Protein AF-K2A5M1-F1 (afdb_monomer)

Mean predicted aligned error: 12.56 Å

Secondary structure (DSSP, 8-state):
-HHHHHHHHHHHHSPSSHHHHHHHHHHHHHHHHHHHHHHHHHHHHHHHHHHHHHHHHHHHHHHHHHHHHHHHHHHHHHTHHHHHHHHHHHHHHHHHHHHHTTT-S-GGGS-TTTS-HHHHHHHHHHHHHHHHHHHHHHHHHHHHHHHHHHHHHHHHHHHHHHHHHHHHHHHHHHHHHHHHHHHHHHHHHTT-

Structure (mmCIF, N/CA/C/O backbone):
data_AF-K2A5M1-F1
#
_entry.id   AF-K2A5M1-F1
#
loop_
_atom_site.group_PDB
_atom_site.id
_atom_site.type_symbol
_atom_site.label_atom_id
_atom_site.label_alt_id
_atom_site.label_comp_id
_atom_site.label_asym_id
_atom_site.label_entity_id
_atom_site.label_seq_id
_atom_site.pdbx_PDB_ins_code
_atom_site.Cartn_x
_atom_site.Cartn_y
_atom_site.Cartn_z
_atom_site.occupancy
_atom_site.B_iso_or_equiv
_atom_site.auth_seq_id
_atom_site.auth_comp_id
_atom_site.auth_asym_id
_atom_site.auth_atom_id
_atom_site.pdbx_PDB_model_num
ATOM 1 N N . MET A 1 1 ? 25.706 11.047 -56.252 1.00 84.56 1 MET A N 1
ATOM 2 C CA . MET A 1 1 ? 24.359 11.303 -56.813 1.00 84.56 1 MET A CA 1
ATOM 3 C C . MET A 1 1 ? 24.405 12.496 -57.744 1.00 84.56 1 MET A C 1
ATOM 5 O O . MET A 1 1 ? 24.099 12.298 -58.905 1.00 84.56 1 MET A O 1
ATOM 9 N N . SER A 1 2 ? 24.920 13.644 -57.295 1.00 85.44 2 SER A N 1
ATOM 10 C CA . SER A 1 2 ? 25.181 14.828 -58.133 1.00 85.44 2 SER A CA 1
ATOM 11 C C . SER A 1 2 ? 25.897 14.533 -59.460 1.00 85.44 2 SER A C 1
ATOM 13 O O . SER A 1 2 ? 25.460 14.998 -60.502 1.00 85.44 2 SER A O 1
ATOM 15 N N . GLU A 1 3 ? 26.956 13.720 -59.444 1.00 87.31 3 GLU A N 1
ATOM 16 C CA . GLU A 1 3 ? 27.705 13.353 -60.661 1.00 87.31 3 GLU A CA 1
ATOM 17 C C . GLU A 1 3 ? 26.859 12.527 -61.646 1.00 87.31 3 GLU A C 1
ATOM 19 O O . GLU A 1 3 ? 26.816 12.815 -62.837 1.00 87.31 3 GLU A O 1
ATOM 24 N N . LEU A 1 4 ? 26.107 11.539 -61.145 1.00 91.62 4 LEU A N 1
ATOM 25 C CA . LEU A 1 4 ? 25.214 10.728 -61.981 1.00 91.62 4 LEU A CA 1
ATOM 26 C C . LEU A 1 4 ? 24.041 11.556 -62.532 1.00 91.62 4 LEU A C 1
ATOM 28 O O . LEU A 1 4 ? 23.552 11.280 -63.623 1.00 91.62 4 LEU A O 1
ATOM 32 N N . GLU A 1 5 ? 23.577 12.555 -61.778 1.00 91.69 5 GLU A N 1
ATOM 33 C CA . GLU A 1 5 ? 22.526 13.492 -62.195 1.00 91.69 5 GLU A CA 1
ATOM 34 C C . GLU A 1 5 ? 23.005 14.438 -63.302 1.00 91.69 5 GLU A C 1
ATOM 36 O O . GLU A 1 5 ? 22.257 14.704 -64.241 1.00 91.69 5 GLU A O 1
ATOM 41 N N . GLN A 1 6 ? 24.254 14.905 -63.242 1.00 93.44 6 GLN A N 1
ATOM 42 C CA . GLN A 1 6 ? 24.863 15.688 -64.320 1.00 93.44 6 GLN A CA 1
ATOM 43 C C . GLN A 1 6 ? 24.962 14.863 -65.610 1.00 93.44 6 GLN A C 1
ATOM 45 O O . GLN A 1 6 ? 24.449 15.292 -66.642 1.00 93.44 6 GLN A O 1
ATOM 50 N N . GLU A 1 7 ? 25.498 13.640 -65.532 1.00 92.38 7 GLU A N 1
ATOM 51 C CA . GLU A 1 7 ? 25.565 12.729 -66.685 1.00 92.38 7 GLU A CA 1
ATOM 52 C C . GLU A 1 7 ? 24.174 12.390 -67.249 1.00 92.38 7 GLU A C 1
ATOM 54 O O . GLU A 1 7 ? 23.996 12.241 -68.459 1.00 92.38 7 GLU A O 1
ATOM 59 N N . TYR A 1 8 ? 23.166 12.272 -66.380 1.00 94.94 8 TYR A N 1
ATOM 60 C CA . TYR A 1 8 ? 21.783 12.051 -66.797 1.00 94.94 8 TYR A CA 1
ATOM 61 C C . TYR A 1 8 ? 21.260 13.222 -67.630 1.00 94.94 8 TYR A C 1
ATOM 63 O O . TYR A 1 8 ? 20.731 13.005 -68.722 1.00 94.94 8 TYR A O 1
ATOM 71 N N . ASN A 1 9 ? 21.440 14.450 -67.141 1.00 94.81 9 ASN A N 1
ATOM 72 C CA . ASN A 1 9 ? 20.985 15.655 -67.832 1.00 94.81 9 ASN A CA 1
ATOM 73 C C . ASN A 1 9 ? 21.647 15.805 -69.209 1.00 94.81 9 ASN A C 1
ATOM 75 O O . ASN A 1 9 ? 20.982 16.199 -70.164 1.00 94.81 9 ASN A O 1
ATOM 79 N N . GLU A 1 10 ? 22.925 15.439 -69.331 1.00 93.06 10 GLU A N 1
ATOM 80 C CA . GLU A 1 10 ? 23.640 15.436 -70.610 1.00 93.06 10 GLU A CA 1
ATOM 81 C C . GLU A 1 10 ? 23.082 14.390 -71.584 1.00 93.06 10 GLU A C 1
ATOM 83 O O . GLU A 1 10 ? 22.819 14.701 -72.745 1.00 93.06 10 GLU A O 1
ATOM 88 N N . ILE A 1 11 ? 22.860 13.154 -71.123 1.00 92.62 11 ILE A N 1
ATOM 89 C CA . ILE A 1 11 ? 22.416 12.046 -71.982 1.00 92.62 11 ILE A CA 1
ATOM 90 C C . ILE A 1 11 ? 20.981 12.241 -72.487 1.00 92.62 11 ILE A C 1
ATOM 92 O O . ILE A 1 11 ? 20.681 11.855 -73.615 1.00 92.62 11 ILE A O 1
ATOM 96 N N . VAL A 1 12 ? 20.096 12.848 -71.692 1.00 93.44 12 VAL A N 1
ATOM 97 C CA . VAL A 1 12 ? 18.675 13.030 -72.049 1.00 93.44 12 VAL A CA 1
ATOM 98 C C . VAL A 1 12 ? 18.468 14.008 -73.212 1.00 93.44 12 VAL A C 1
ATOM 100 O O . VAL A 1 12 ? 17.475 13.896 -73.928 1.00 93.44 12 VAL A O 1
ATOM 103 N N . ILE A 1 13 ? 19.396 14.944 -73.428 1.00 94.12 13 ILE A N 1
ATOM 104 C CA . ILE A 1 13 ? 19.306 15.954 -74.499 1.00 94.12 13 ILE A CA 1
ATOM 105 C C . ILE A 1 13 ? 19.857 15.411 -75.835 1.00 94.12 13 ILE A C 1
ATOM 107 O O . ILE A 1 13 ? 19.602 15.981 -76.897 1.00 94.12 13 ILE A O 1
ATOM 111 N N . LEU A 1 14 ? 20.598 14.296 -75.815 1.00 91.75 14 LEU A N 1
ATOM 112 C CA . LEU A 1 14 ? 21.188 13.707 -77.019 1.00 91.75 14 LEU A CA 1
ATOM 113 C C . LEU A 1 14 ? 20.123 13.094 -77.948 1.00 91.75 14 LEU A C 1
ATOM 115 O O . LEU A 1 14 ? 19.141 12.513 -77.479 1.00 91.75 14 LEU A O 1
ATOM 119 N N . PRO A 1 15 ? 20.327 13.145 -79.279 1.00 91.31 15 PRO A N 1
ATOM 120 C CA . PRO A 1 15 ? 19.444 12.475 -80.223 1.00 91.31 15 PRO A CA 1
ATOM 121 C C . PRO A 1 15 ? 19.475 10.955 -80.020 1.00 91.31 15 PRO A C 1
ATOM 123 O O . PRO A 1 15 ? 20.497 10.361 -79.654 1.00 91.31 15 PRO A O 1
ATOM 126 N N . MET A 1 16 ? 18.338 10.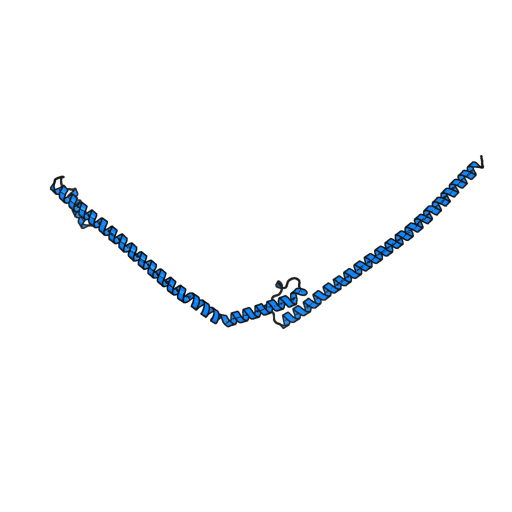315 -80.286 1.00 90.19 16 MET A N 1
ATOM 127 C CA . MET A 1 16 ? 18.195 8.869 -80.143 1.00 90.19 16 MET A CA 1
ATOM 128 C C . MET A 1 16 ? 19.063 8.141 -81.174 1.00 90.19 16 MET A C 1
ATOM 130 O O . MET A 1 16 ? 18.879 8.288 -82.380 1.00 90.19 16 MET A O 1
ATOM 134 N N . GLY A 1 17 ? 20.002 7.337 -80.678 1.00 91.88 17 GLY A N 1
ATOM 135 C CA . GLY A 1 17 ? 20.928 6.541 -81.479 1.00 91.88 17 GLY A CA 1
ATOM 136 C C . GLY A 1 17 ? 21.526 5.388 -80.671 1.00 91.88 17 GLY A C 1
ATOM 137 O O . GLY A 1 17 ? 21.280 5.262 -79.466 1.00 91.88 17 GLY A O 1
ATOM 138 N N . ASP A 1 18 ? 22.320 4.541 -81.327 1.00 89.25 18 ASP A N 1
ATOM 139 C CA . ASP A 1 18 ? 22.928 3.358 -80.698 1.00 89.25 18 ASP A CA 1
ATOM 140 C C . ASP A 1 18 ? 23.900 3.744 -79.564 1.00 89.25 18 ASP A C 1
ATOM 142 O O . ASP A 1 18 ? 23.877 3.163 -78.478 1.00 89.25 18 ASP A O 1
ATOM 146 N N . GLU A 1 19 ? 24.697 4.800 -79.755 1.00 89.06 19 GLU A N 1
ATOM 147 C CA . GLU A 1 19 ? 25.624 5.292 -78.725 1.00 89.06 19 GLU A CA 1
ATOM 148 C C . GLU A 1 19 ? 24.908 5.895 -77.510 1.00 89.06 19 GLU A C 1
ATOM 150 O O . GLU A 1 19 ? 25.253 5.575 -76.370 1.00 89.06 19 GLU A O 1
ATOM 155 N N . THR A 1 20 ? 23.881 6.721 -77.734 1.00 89.75 20 THR A N 1
ATOM 156 C CA . THR A 1 20 ? 23.035 7.283 -76.668 1.00 89.75 20 THR A CA 1
ATOM 157 C C . THR A 1 20 ? 22.370 6.164 -75.863 1.00 89.75 20 THR A C 1
ATOM 159 O O . THR A 1 20 ? 22.363 6.200 -74.633 1.00 89.75 20 THR A O 1
ATOM 162 N N . SER A 1 21 ? 21.896 5.113 -76.541 1.00 91.62 21 SER A N 1
ATOM 163 C CA . SER A 1 21 ? 21.268 3.945 -75.908 1.00 91.62 21 SER A CA 1
ATOM 164 C C . SER A 1 21 ? 22.236 3.171 -75.004 1.00 91.62 21 SER A C 1
ATOM 166 O O . SER A 1 21 ? 21.870 2.779 -73.891 1.00 91.62 21 SER A O 1
ATOM 168 N N . LYS A 1 22 ? 23.491 2.984 -75.438 1.00 94.38 22 LYS A N 1
ATOM 169 C CA . LYS A 1 22 ? 24.538 2.342 -74.624 1.00 94.38 22 LYS A CA 1
ATOM 170 C C . LYS A 1 22 ? 24.890 3.188 -73.398 1.00 94.38 22 LYS A C 1
ATOM 172 O O . LYS A 1 22 ? 24.858 2.672 -72.281 1.00 94.38 22 LYS A O 1
ATOM 177 N N . LYS A 1 23 ? 25.118 4.495 -73.583 1.00 92.75 23 LYS A N 1
ATOM 178 C CA . LYS A 1 23 ? 25.405 5.439 -72.485 1.00 92.75 23 LYS A CA 1
ATOM 179 C C . LYS A 1 23 ? 24.275 5.473 -71.451 1.00 92.75 23 LYS A C 1
ATOM 181 O O . LYS A 1 23 ? 24.535 5.393 -70.250 1.00 92.75 23 LYS A O 1
ATOM 186 N N . ALA A 1 24 ? 23.021 5.500 -71.904 1.00 93.56 24 ALA A N 1
ATOM 187 C CA . ALA A 1 24 ? 21.848 5.463 -71.033 1.00 93.56 24 ALA A CA 1
ATOM 188 C C . ALA A 1 24 ? 21.757 4.156 -70.226 1.00 93.56 24 ALA A C 1
ATOM 190 O O . ALA A 1 24 ? 21.477 4.185 -69.024 1.00 93.56 24 ALA A O 1
ATOM 191 N N . ARG A 1 25 ? 22.031 2.999 -70.848 1.00 95.56 25 ARG A N 1
ATOM 192 C CA . ARG A 1 25 ? 22.044 1.701 -70.151 1.00 95.56 25 ARG A CA 1
ATOM 193 C C . ARG A 1 25 ? 23.105 1.654 -69.052 1.00 95.56 25 ARG A C 1
ATOM 195 O O . ARG A 1 25 ? 22.799 1.194 -67.946 1.00 95.56 25 ARG A O 1
ATOM 202 N N . ASP A 1 26 ? 24.314 2.116 -69.346 1.00 95.50 26 ASP A N 1
ATOM 203 C CA . ASP A 1 26 ? 25.433 2.101 -68.401 1.00 95.50 26 ASP A CA 1
ATOM 204 C C . ASP A 1 26 ? 25.192 3.054 -67.234 1.00 95.50 26 ASP A C 1
ATOM 206 O O . ASP A 1 26 ? 25.395 2.688 -66.072 1.00 95.50 26 ASP A O 1
ATOM 210 N N . LEU A 1 27 ? 24.686 4.258 -67.514 1.00 95.56 27 LEU A N 1
ATOM 211 C CA . LEU A 1 27 ? 24.294 5.196 -66.470 1.00 95.56 27 LEU A CA 1
ATOM 212 C C . LEU A 1 27 ? 23.163 4.625 -65.596 1.00 95.56 27 LEU A C 1
ATOM 214 O O . LEU A 1 27 ? 23.264 4.646 -64.368 1.00 95.56 27 LEU A O 1
ATOM 218 N N . ARG A 1 28 ? 22.131 4.010 -66.193 1.00 96.44 28 ARG A N 1
ATOM 219 C CA . ARG A 1 28 ? 21.048 3.341 -65.448 1.00 96.44 28 ARG A CA 1
ATOM 220 C C . ARG A 1 28 ? 21.585 2.251 -64.518 1.00 96.44 28 ARG A C 1
ATOM 222 O O . ARG A 1 28 ? 21.151 2.154 -63.373 1.00 96.44 28 ARG A O 1
ATOM 229 N N . LEU A 1 29 ? 22.517 1.417 -64.985 1.00 96.81 29 LEU A N 1
ATOM 230 C CA . LEU A 1 29 ? 23.133 0.375 -64.154 1.00 96.81 29 LEU A CA 1
ATOM 231 C C . LEU A 1 29 ? 23.912 0.967 -62.973 1.00 96.81 29 LEU A C 1
ATOM 233 O O . LEU A 1 29 ? 23.825 0.432 -61.866 1.00 96.81 29 LEU A O 1
ATOM 237 N N . ARG A 1 30 ? 24.613 2.088 -63.179 1.00 95.94 30 ARG A N 1
ATOM 238 C CA . ARG A 1 30 ? 25.295 2.820 -62.102 1.00 95.94 30 ARG A CA 1
ATOM 239 C C . ARG A 1 30 ? 24.303 3.360 -61.069 1.00 95.94 30 ARG A C 1
ATOM 241 O O . ARG A 1 30 ? 24.486 3.094 -59.884 1.00 95.94 30 ARG A O 1
ATOM 248 N N . PHE A 1 31 ? 23.201 3.981 -61.498 1.00 95.25 31 PHE A N 1
ATOM 249 C CA . PHE A 1 31 ? 22.116 4.390 -60.592 1.00 95.25 31 PHE A CA 1
ATOM 250 C C . PHE A 1 31 ? 21.531 3.217 -59.799 1.00 95.25 31 PHE A C 1
ATOM 252 O O . PHE A 1 31 ? 21.321 3.329 -58.590 1.00 95.25 31 PHE A O 1
ATOM 259 N N . VAL A 1 32 ? 21.290 2.075 -60.456 1.00 96.31 32 VAL A N 1
ATOM 260 C CA . VAL A 1 32 ? 20.801 0.863 -59.781 1.00 96.31 32 VAL A CA 1
ATOM 261 C C . VAL A 1 32 ? 21.787 0.418 -58.705 1.00 96.31 32 VAL A C 1
ATOM 263 O O . VAL A 1 32 ? 21.360 0.206 -57.574 1.00 96.31 32 VAL A O 1
ATOM 266 N N . LYS A 1 33 ? 23.085 0.341 -59.025 1.00 96.25 33 LYS A N 1
ATOM 267 C CA . LYS A 1 33 ? 24.132 -0.074 -58.084 1.00 96.25 33 LYS A CA 1
ATOM 268 C C . LYS A 1 33 ? 24.223 0.858 -56.877 1.00 96.25 33 LYS A C 1
ATOM 270 O O . LYS A 1 33 ? 24.302 0.377 -55.750 1.00 96.25 33 LYS A O 1
ATOM 275 N N . THR A 1 34 ? 24.184 2.173 -57.094 1.00 95.12 34 THR A N 1
ATOM 276 C CA . THR A 1 34 ? 24.187 3.150 -55.998 1.00 95.12 34 THR A CA 1
ATOM 277 C C . THR A 1 34 ? 22.958 2.972 -55.111 1.00 95.12 34 THR A C 1
ATOM 279 O O . THR A 1 34 ? 23.103 2.847 -53.899 1.00 95.12 34 THR A O 1
ATOM 282 N N . ARG A 1 35 ? 21.758 2.866 -55.698 1.00 94.94 35 ARG A N 1
ATOM 283 C CA . ARG A 1 35 ? 20.510 2.681 -54.943 1.00 94.94 35 ARG A CA 1
ATOM 284 C C . ARG A 1 35 ? 20.518 1.401 -54.104 1.00 94.94 35 ARG A C 1
ATOM 286 O O . ARG A 1 35 ? 20.143 1.451 -52.936 1.00 94.94 35 ARG A O 1
ATOM 293 N N . THR A 1 36 ? 20.926 0.266 -54.673 1.00 96.19 36 THR A N 1
ATOM 294 C CA . THR A 1 36 ? 20.959 -1.011 -53.940 1.00 96.19 36 THR A CA 1
ATOM 295 C C . THR A 1 36 ? 22.028 -1.008 -52.851 1.00 96.19 36 THR A C 1
ATOM 297 O O . THR A 1 36 ? 21.748 -1.438 -51.738 1.00 96.19 36 THR A O 1
ATOM 300 N N . ALA A 1 37 ? 23.212 -0.442 -53.115 1.00 95.50 37 ALA A N 1
ATOM 301 C CA . ALA A 1 37 ? 24.266 -0.316 -52.108 1.00 95.50 37 ALA A CA 1
ATOM 302 C C . ALA A 1 37 ? 23.843 0.583 -50.932 1.00 95.50 37 ALA A C 1
ATOM 304 O O . ALA A 1 37 ? 24.094 0.251 -49.774 1.00 95.50 37 ALA A O 1
ATOM 305 N N . THR A 1 38 ? 23.157 1.700 -51.201 1.00 95.44 38 THR A N 1
ATOM 306 C CA . THR A 1 38 ? 22.596 2.550 -50.140 1.00 95.44 38 THR A CA 1
ATOM 307 C C . THR A 1 38 ? 21.568 1.794 -49.298 1.00 95.44 38 THR A C 1
ATOM 309 O O . THR A 1 38 ? 21.565 1.938 -48.075 1.00 95.44 38 THR A O 1
ATOM 312 N N . ASP A 1 39 ? 20.722 0.965 -49.916 1.00 95.81 39 ASP A N 1
ATOM 313 C CA . ASP A 1 39 ? 19.745 0.164 -49.177 1.00 95.81 39 ASP A CA 1
ATOM 314 C C . ASP A 1 39 ? 20.409 -0.896 -48.283 1.00 95.81 39 ASP A C 1
ATOM 316 O O . ASP A 1 39 ? 20.045 -1.037 -47.114 1.00 95.81 39 ASP A O 1
ATOM 320 N N . GLU A 1 40 ? 21.454 -1.566 -48.773 1.00 96.94 40 GLU A N 1
ATOM 321 C CA . GLU A 1 40 ? 22.252 -2.498 -47.969 1.00 96.94 40 GLU A CA 1
ATOM 322 C C . GLU A 1 40 ? 22.894 -1.815 -46.753 1.00 96.94 40 GLU A C 1
ATOM 324 O O . GLU A 1 40 ? 22.841 -2.346 -45.639 1.00 96.94 40 GLU A O 1
ATOM 329 N N . ILE A 1 41 ? 23.475 -0.623 -46.943 1.00 96.75 41 ILE A N 1
ATOM 330 C CA . ILE A 1 41 ? 24.050 0.174 -45.850 1.00 96.75 41 ILE A CA 1
ATOM 331 C C . ILE A 1 41 ? 22.962 0.544 -44.842 1.00 96.75 41 ILE A C 1
ATOM 333 O O . ILE A 1 41 ? 23.163 0.375 -43.640 1.00 96.75 41 ILE A O 1
ATOM 337 N N . ARG A 1 42 ? 21.792 0.997 -45.310 1.00 97.06 42 ARG A N 1
ATOM 338 C CA . ARG A 1 42 ? 20.652 1.357 -44.455 1.00 97.06 42 ARG A CA 1
ATOM 339 C C . ARG A 1 42 ? 20.225 0.188 -43.570 1.00 97.06 42 ARG A C 1
ATOM 341 O O . ARG A 1 42 ? 20.020 0.382 -42.373 1.00 97.06 42 ARG A O 1
ATOM 348 N N . VAL A 1 43 ? 20.089 -1.011 -44.137 1.00 97.12 43 VAL A N 1
ATOM 349 C CA . VAL A 1 43 ? 19.696 -2.216 -43.389 1.00 97.12 43 VAL A CA 1
ATOM 350 C C . VAL A 1 43 ? 20.751 -2.572 -42.340 1.00 97.12 43 VAL A C 1
ATOM 352 O O . VAL A 1 43 ? 20.406 -2.759 -41.172 1.00 97.12 43 VAL A O 1
ATOM 355 N N . LYS A 1 44 ? 22.035 -2.595 -42.719 1.00 97.44 44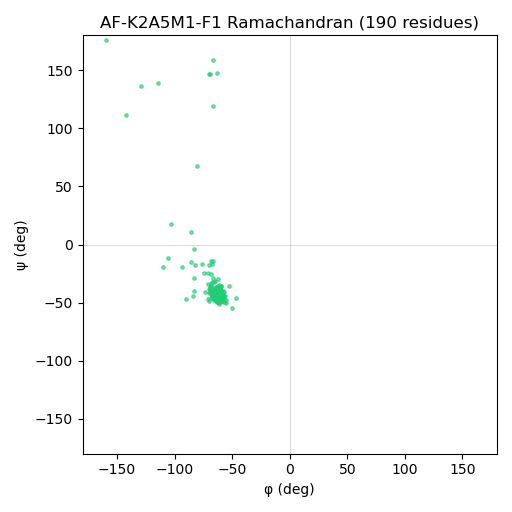 LYS A N 1
ATOM 356 C CA . LYS A 1 44 ? 23.142 -2.911 -41.800 1.00 97.44 44 LYS A CA 1
ATOM 357 C C . LYS A 1 44 ? 23.265 -1.890 -40.670 1.00 97.44 44 LYS A C 1
ATOM 359 O O . LYS A 1 44 ? 23.364 -2.278 -39.509 1.00 97.44 44 LYS A O 1
ATOM 364 N N . ALA A 1 45 ? 23.200 -0.598 -40.987 1.00 96.94 45 ALA A N 1
ATOM 365 C CA . ALA A 1 45 ? 23.277 0.472 -39.997 1.00 96.94 45 ALA A CA 1
ATOM 366 C C . ALA A 1 45 ? 22.107 0.401 -39.007 1.00 96.94 45 ALA A C 1
ATOM 368 O O . ALA A 1 45 ? 22.322 0.448 -37.798 1.00 96.94 45 ALA A O 1
ATOM 369 N N . LYS A 1 46 ? 20.871 0.205 -39.492 1.00 97.62 46 LYS A N 1
ATOM 370 C CA . LYS A 1 46 ? 19.702 0.029 -38.614 1.00 97.62 46 LYS A CA 1
ATOM 371 C C . LYS A 1 46 ? 19.855 -1.172 -37.684 1.00 97.62 46 LYS A C 1
ATOM 373 O O . LYS A 1 46 ? 19.558 -1.050 -36.499 1.00 97.62 46 LYS A O 1
ATOM 378 N N . ALA A 1 47 ? 20.328 -2.306 -38.200 1.00 97.81 47 ALA A N 1
ATOM 379 C CA . ALA A 1 47 ? 20.570 -3.493 -37.386 1.00 97.81 47 ALA A CA 1
ATOM 380 C C . ALA A 1 47 ? 21.633 -3.238 -36.305 1.00 97.81 47 ALA A C 1
ATOM 382 O O . ALA A 1 47 ? 21.432 -3.613 -35.151 1.00 97.81 47 ALA A O 1
ATOM 383 N N . TYR A 1 48 ? 22.719 -2.544 -36.656 1.00 97.44 48 TYR A N 1
ATOM 384 C CA . TYR A 1 48 ? 23.776 -2.168 -35.718 1.00 97.44 48 TYR A CA 1
ATOM 385 C C . TYR A 1 48 ? 23.258 -1.267 -34.588 1.00 97.44 48 TYR A C 1
ATOM 387 O O . TYR A 1 48 ? 23.443 -1.589 -33.416 1.00 97.44 48 TYR A O 1
ATOM 395 N N . TYR A 1 49 ? 22.550 -0.180 -34.912 1.00 97.50 49 TYR A N 1
ATOM 396 C CA . TYR A 1 49 ? 22.005 0.723 -33.891 1.00 97.50 49 TYR A CA 1
ATOM 397 C C . TYR A 1 49 ? 20.940 0.053 -33.019 1.00 97.50 49 TYR A C 1
ATOM 399 O O . TYR A 1 49 ? 20.907 0.288 -31.813 1.00 97.50 49 TYR A O 1
ATOM 407 N N . LEU A 1 50 ? 20.108 -0.824 -33.593 1.00 97.69 50 LEU A N 1
ATOM 408 C CA . LEU A 1 50 ? 19.144 -1.610 -32.821 1.00 97.69 50 LEU A CA 1
ATOM 409 C C . LEU A 1 50 ? 19.846 -2.546 -31.827 1.00 97.69 50 LEU A C 1
ATOM 411 O O . LEU A 1 50 ? 19.421 -2.649 -30.677 1.00 97.69 50 LEU A O 1
ATOM 415 N N . ALA A 1 51 ? 20.917 -3.220 -32.250 1.00 97.81 51 ALA A N 1
ATOM 416 C CA . ALA A 1 51 ? 21.716 -4.065 -31.367 1.00 97.81 51 ALA A CA 1
ATOM 417 C C . ALA A 1 51 ? 22.401 -3.242 -30.263 1.00 97.81 51 ALA A C 1
ATOM 419 O O . ALA A 1 51 ? 22.387 -3.653 -29.105 1.00 97.81 51 ALA A O 1
ATOM 420 N N . GLY A 1 52 ? 22.924 -2.059 -30.602 1.00 98.00 52 GLY A N 1
ATOM 421 C CA . GLY A 1 52 ? 23.498 -1.120 -29.638 1.00 98.00 52 GLY A CA 1
ATOM 422 C C . GLY A 1 52 ? 22.487 -0.663 -28.583 1.00 98.00 52 GLY A C 1
ATOM 423 O O . GLY A 1 52 ? 22.787 -0.717 -27.394 1.00 98.00 52 GLY A O 1
ATOM 424 N N . GLY A 1 53 ? 21.268 -0.299 -28.995 1.00 98.06 53 GLY A N 1
ATOM 425 C CA . GLY A 1 53 ? 20.189 0.055 -28.065 1.00 98.06 53 GLY A CA 1
ATOM 426 C C . GLY A 1 53 ? 19.849 -1.094 -27.113 1.00 98.06 53 GLY A C 1
ATOM 427 O O . GLY A 1 53 ? 19.879 -0.925 -25.898 1.00 98.06 53 GLY A O 1
ATOM 428 N N . ARG A 1 54 ? 19.658 -2.303 -27.657 1.00 97.81 54 ARG A N 1
ATOM 429 C CA . ARG A 1 54 ? 19.394 -3.510 -26.852 1.00 97.81 54 ARG A CA 1
ATOM 430 C C . ARG A 1 54 ? 20.515 -3.827 -25.862 1.00 97.81 54 ARG A C 1
ATOM 432 O O . ARG A 1 54 ? 20.233 -4.305 -24.768 1.00 97.81 54 ARG A O 1
ATOM 439 N N . PHE A 1 55 ? 21.770 -3.583 -26.234 1.00 97.81 55 PHE A N 1
ATOM 440 C CA . PHE A 1 55 ? 22.911 -3.774 -25.341 1.00 97.81 55 PHE A CA 1
ATOM 441 C C . PHE A 1 55 ? 22.868 -2.808 -24.151 1.00 97.81 55 PHE A C 1
ATOM 443 O O . PHE A 1 55 ? 23.037 -3.242 -23.012 1.00 97.81 55 PHE A O 1
ATOM 450 N N . VAL A 1 56 ? 22.600 -1.522 -24.398 1.00 97.56 56 VAL A N 1
ATOM 451 C CA . VAL A 1 56 ? 22.480 -0.511 -23.336 1.00 97.56 56 VAL A CA 1
ATOM 452 C C . VAL A 1 56 ? 21.330 -0.851 -22.387 1.00 97.56 56 VAL A C 1
ATOM 454 O O . VAL A 1 56 ? 21.513 -0.816 -21.170 1.00 97.56 56 VAL A O 1
ATOM 457 N N . ASP A 1 57 ? 20.181 -1.259 -22.927 1.00 98.00 57 ASP A N 1
ATOM 458 C CA . ASP A 1 57 ? 19.030 -1.678 -22.122 1.00 98.00 57 ASP A CA 1
ATOM 459 C C . ASP A 1 57 ? 19.361 -2.903 -21.259 1.00 98.00 57 ASP A C 1
ATOM 461 O O . ASP A 1 57 ? 19.081 -2.925 -20.058 1.00 98.00 57 ASP A O 1
ATOM 465 N N . ALA A 1 58 ? 20.001 -3.919 -21.848 1.00 97.75 58 ALA A N 1
ATOM 466 C CA . ALA A 1 58 ? 20.419 -5.119 -21.130 1.00 97.75 58 ALA A CA 1
ATOM 467 C C . ALA A 1 58 ? 21.411 -4.791 -20.005 1.00 97.75 58 ALA A C 1
ATOM 469 O O . ALA A 1 58 ? 21.270 -5.300 -18.893 1.00 97.75 58 ALA A O 1
ATOM 470 N N . TRP A 1 59 ? 22.374 -3.905 -20.268 1.00 96.62 59 TRP A N 1
ATOM 471 C CA . TRP A 1 59 ? 23.327 -3.439 -19.266 1.00 96.62 59 TRP A CA 1
ATOM 472 C C . TRP A 1 59 ? 22.629 -2.724 -18.103 1.00 96.62 59 TRP A C 1
ATOM 474 O O . TRP A 1 59 ? 22.875 -3.044 -16.939 1.00 96.62 59 TRP A O 1
ATOM 484 N N . GLY A 1 60 ? 21.716 -1.796 -18.404 1.00 97.25 60 GLY A N 1
ATOM 485 C CA . GLY A 1 60 ? 20.940 -1.086 -17.388 1.00 97.25 60 GLY A CA 1
ATOM 486 C C . GLY A 1 60 ? 20.093 -2.031 -16.535 1.00 97.25 60 GLY A C 1
ATOM 487 O O . GLY A 1 60 ? 20.067 -1.911 -15.310 1.00 97.25 60 GLY A O 1
ATOM 488 N N . ASN A 1 61 ? 19.448 -3.017 -17.161 1.00 97.31 61 ASN A N 1
ATOM 489 C CA . ASN A 1 61 ? 18.650 -4.017 -16.455 1.00 97.31 61 ASN A CA 1
ATOM 490 C C . ASN A 1 61 ? 19.507 -4.929 -15.568 1.00 97.31 61 ASN A C 1
ATOM 492 O O . ASN A 1 61 ? 19.105 -5.224 -14.444 1.00 97.31 61 ASN A O 1
ATOM 496 N N . ALA A 1 62 ? 20.698 -5.327 -16.024 1.00 95.88 62 ALA A N 1
ATOM 497 C CA . ALA A 1 62 ? 21.628 -6.118 -15.221 1.00 95.88 62 ALA A CA 1
ATOM 498 C C . ALA A 1 62 ? 22.087 -5.360 -13.964 1.00 95.88 62 ALA A C 1
ATOM 500 O O . ALA A 1 62 ? 22.109 -5.932 -12.874 1.00 95.88 62 ALA A O 1
ATOM 501 N N . GLN A 1 63 ? 22.392 -4.064 -14.095 1.00 95.19 63 GLN A N 1
ATOM 502 C CA . GLN A 1 63 ? 22.762 -3.220 -12.954 1.00 95.19 63 GLN A CA 1
ATOM 503 C C . GLN A 1 63 ? 21.605 -3.056 -11.966 1.00 95.19 63 GLN A C 1
ATOM 505 O O . GLN A 1 63 ? 21.794 -3.266 -10.770 1.00 95.19 63 GLN A O 1
ATOM 510 N N . LYS A 1 64 ? 20.392 -2.767 -12.456 1.00 96.44 64 LYS A N 1
ATOM 511 C CA . LYS A 1 64 ? 19.189 -2.690 -11.610 1.00 96.44 64 LYS A CA 1
ATOM 512 C C . LYS A 1 64 ? 18.951 -3.991 -10.852 1.00 96.44 64 LYS A C 1
ATOM 514 O O . LYS A 1 64 ? 18.797 -3.966 -9.638 1.00 96.44 64 LYS A O 1
ATOM 519 N N . PHE A 1 65 ? 18.985 -5.130 -11.542 1.00 94.69 65 PHE A N 1
ATOM 520 C CA . PHE A 1 65 ? 18.810 -6.440 -10.916 1.00 94.69 65 PHE A CA 1
ATOM 521 C C . PHE A 1 65 ? 19.857 -6.703 -9.822 1.00 94.69 65 PHE A C 1
ATOM 523 O O . PHE A 1 65 ? 19.531 -7.218 -8.755 1.00 94.69 65 PHE A O 1
ATOM 530 N N . ALA A 1 66 ? 21.110 -6.303 -10.056 1.00 93.19 66 ALA A N 1
ATOM 531 C CA . ALA A 1 66 ? 22.177 -6.440 -9.072 1.00 93.19 66 ALA A CA 1
ATOM 532 C C . ALA A 1 66 ? 22.047 -5.481 -7.873 1.00 93.19 66 ALA A C 1
ATOM 534 O O . ALA A 1 66 ? 22.619 -5.779 -6.818 1.00 93.19 66 ALA A O 1
ATOM 535 N N . ALA A 1 67 ? 21.364 -4.344 -8.033 1.00 94.94 67 ALA A N 1
ATOM 536 C CA . ALA A 1 67 ? 21.208 -3.310 -7.012 1.00 94.94 67 ALA A CA 1
ATOM 537 C C . ALA A 1 67 ? 19.975 -3.533 -6.128 1.00 94.94 67 ALA A C 1
ATOM 539 O O . ALA A 1 67 ? 20.126 -3.532 -4.912 1.00 94.94 67 ALA A O 1
ATOM 540 N N . ILE A 1 68 ? 18.805 -3.820 -6.713 1.00 95.56 68 ILE A N 1
ATOM 541 C CA . ILE A 1 68 ? 17.508 -3.872 -6.007 1.00 95.56 68 ILE A CA 1
ATOM 542 C C . ILE A 1 68 ? 17.575 -4.742 -4.746 1.00 95.56 68 ILE A C 1
ATOM 544 O O . ILE A 1 68 ? 17.342 -4.259 -3.645 1.00 95.56 68 ILE A O 1
ATOM 548 N N . GLY A 1 69 ? 18.005 -6.003 -4.866 1.00 92.19 69 GLY A N 1
ATOM 549 C CA . GLY A 1 69 ? 18.063 -6.900 -3.706 1.00 92.19 69 GLY A CA 1
ATOM 550 C C . GLY A 1 69 ? 19.116 -6.513 -2.655 1.00 92.19 69 GLY A C 1
ATOM 551 O O . GLY A 1 69 ? 19.082 -7.014 -1.532 1.00 92.19 69 GLY A O 1
ATOM 552 N N . LYS A 1 70 ? 20.086 -5.654 -3.002 1.00 95.62 70 LYS A N 1
ATOM 553 C CA . LYS A 1 70 ? 21.028 -5.074 -2.033 1.00 95.62 70 LYS A CA 1
ATOM 554 C C . LYS A 1 70 ? 20.418 -3.856 -1.351 1.00 95.62 70 LYS A C 1
ATOM 556 O O . LYS A 1 70 ? 20.534 -3.756 -0.138 1.00 95.62 70 LYS A O 1
ATOM 561 N N . GLU A 1 71 ? 19.766 -2.980 -2.108 1.00 95.75 71 GLU 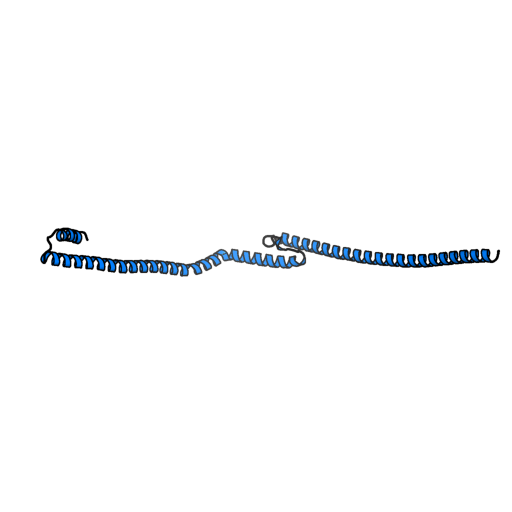A N 1
ATOM 562 C CA . GLU A 1 71 ? 19.049 -1.812 -1.586 1.00 95.75 71 GLU A CA 1
ATOM 563 C C . GLU A 1 71 ? 17.976 -2.237 -0.584 1.00 95.75 71 GLU A C 1
ATOM 565 O O . GLU A 1 71 ? 17.989 -1.745 0.536 1.00 95.75 71 GLU A O 1
ATOM 570 N N . GLU A 1 72 ? 17.160 -3.244 -0.905 1.00 94.88 72 GLU A N 1
ATOM 571 C CA . GLU A 1 72 ? 16.149 -3.795 0.012 1.00 94.88 72 GLU A CA 1
ATOM 572 C C . GLU A 1 72 ? 16.759 -4.298 1.330 1.00 94.88 72 GLU A C 1
ATOM 574 O O . GLU A 1 72 ? 16.215 -4.082 2.412 1.00 94.88 72 GLU A O 1
ATOM 579 N N . LYS A 1 73 ? 17.919 -4.965 1.266 1.00 94.81 73 LYS A N 1
ATOM 580 C CA . LYS A 1 73 ? 18.622 -5.439 2.470 1.00 94.81 73 LYS A CA 1
ATOM 581 C C . LYS A 1 73 ? 19.192 -4.288 3.287 1.00 94.81 73 LYS A C 1
ATOM 583 O O . LYS A 1 73 ? 19.145 -4.341 4.511 1.00 94.81 73 LYS A O 1
ATOM 588 N N . LEU A 1 74 ? 19.756 -3.283 2.624 1.00 95.38 74 LEU A N 1
ATOM 589 C CA . LEU A 1 74 ? 20.285 -2.098 3.289 1.00 95.38 74 LEU A CA 1
ATOM 590 C C . LEU A 1 74 ? 19.156 -1.293 3.938 1.00 95.38 74 LEU A C 1
ATOM 592 O O . LEU A 1 74 ? 19.298 -0.907 5.091 1.00 95.38 74 LEU A O 1
ATOM 596 N N . GLU A 1 75 ? 18.019 -1.143 3.261 1.00 95.75 75 GLU A N 1
ATOM 597 C CA . GLU A 1 75 ? 16.815 -0.511 3.804 1.00 95.75 75 GLU A CA 1
ATOM 598 C C . GLU A 1 75 ? 16.266 -1.296 5.005 1.00 95.75 75 GLU A C 1
ATOM 600 O O . GLU A 1 75 ? 15.898 -0.707 6.019 1.00 95.75 75 GLU A O 1
ATOM 605 N N . ALA A 1 76 ? 16.255 -2.631 4.947 1.00 93.50 76 ALA A N 1
ATOM 606 C CA . ALA A 1 76 ? 15.850 -3.458 6.084 1.00 93.50 76 ALA A CA 1
ATOM 607 C C . ALA A 1 76 ? 16.775 -3.281 7.302 1.00 93.50 76 ALA A C 1
ATOM 609 O O . ALA A 1 76 ? 16.302 -3.316 8.440 1.00 93.50 76 ALA A O 1
ATOM 610 N N . ILE A 1 77 ? 18.079 -3.084 7.074 1.00 93.44 77 ILE A N 1
ATOM 611 C CA . ILE A 1 77 ? 19.059 -2.784 8.128 1.00 93.44 77 ILE A CA 1
ATOM 612 C C . ILE A 1 77 ? 18.841 -1.368 8.675 1.00 93.44 77 ILE A C 1
ATOM 614 O O . ILE A 1 77 ? 18.799 -1.192 9.890 1.00 93.44 77 ILE A O 1
ATOM 618 N N . GLU A 1 78 ? 18.670 -0.376 7.801 1.00 92.19 78 GLU A N 1
ATOM 619 C CA . GLU A 1 78 ? 18.381 1.015 8.168 1.00 92.19 78 GLU A CA 1
ATOM 620 C C . GLU A 1 78 ? 17.130 1.102 9.049 1.00 92.19 78 GLU A C 1
ATOM 622 O O . GLU A 1 78 ? 17.157 1.681 10.135 1.00 92.19 78 GLU A O 1
ATOM 627 N N . LYS A 1 79 ? 16.055 0.431 8.629 1.00 95.81 79 LYS A N 1
ATOM 628 C CA . LYS A 1 79 ? 14.759 0.422 9.315 1.00 95.81 79 LYS A CA 1
ATOM 629 C C . LYS A 1 79 ? 14.652 -0.632 10.412 1.00 95.81 79 LYS A C 1
ATOM 631 O O . LYS A 1 79 ? 13.557 -0.872 10.912 1.00 95.81 79 LYS A O 1
ATOM 636 N N . HIS A 1 80 ? 15.746 -1.283 10.813 1.00 93.56 80 HIS A N 1
ATOM 637 C CA . HIS A 1 80 ? 15.699 -2.393 11.769 1.00 93.56 80 HIS A CA 1
ATOM 638 C C . HIS A 1 80 ? 15.002 -2.010 13.084 1.00 93.56 80 HIS A C 1
ATOM 640 O O . HIS A 1 80 ? 14.070 -2.689 13.511 1.00 93.56 80 HIS A O 1
ATOM 646 N N . PHE A 1 81 ? 15.401 -0.892 13.697 1.00 90.69 81 PHE A N 1
ATOM 647 C CA . PHE A 1 81 ? 14.805 -0.431 14.954 1.00 90.69 81 PHE A CA 1
ATOM 648 C C . PHE A 1 81 ? 13.379 0.102 14.780 1.00 90.69 81 PHE A C 1
ATOM 650 O O . PHE A 1 81 ? 12.541 -0.112 15.652 1.00 90.69 81 PHE A O 1
ATOM 657 N N . GLU A 1 82 ? 13.072 0.732 13.645 1.00 92.94 82 GLU A N 1
ATOM 658 C CA . GLU A 1 82 ? 11.706 1.163 13.324 1.00 92.94 82 GLU A CA 1
ATOM 659 C C . GLU A 1 82 ? 10.764 -0.037 13.174 1.00 92.94 82 GLU A C 1
ATOM 661 O O . GLU A 1 82 ? 9.645 -0.023 13.689 1.00 92.94 82 GLU A O 1
ATOM 666 N N . ASN A 1 83 ? 11.233 -1.100 12.517 1.00 91.00 83 ASN A N 1
ATOM 667 C CA . ASN A 1 83 ? 10.500 -2.351 12.364 1.00 91.00 83 ASN A CA 1
ATOM 668 C C . ASN A 1 83 ? 10.300 -3.041 13.717 1.00 91.00 83 ASN A C 1
ATOM 670 O O . ASN A 1 83 ? 9.181 -3.451 14.013 1.00 91.00 83 ASN A O 1
ATOM 674 N N . ILE A 1 84 ? 11.334 -3.094 14.567 1.00 94.56 84 ILE A N 1
ATOM 675 C CA . ILE A 1 84 ? 11.216 -3.625 15.933 1.00 94.56 84 ILE A CA 1
ATOM 676 C C . ILE A 1 84 ? 10.174 -2.844 16.738 1.00 94.56 84 ILE A C 1
ATOM 678 O O . ILE A 1 84 ? 9.298 -3.451 17.351 1.00 94.56 84 ILE A O 1
ATOM 682 N N . GLU A 1 85 ? 10.221 -1.510 16.730 1.00 92.06 85 GLU A N 1
ATOM 683 C CA . GLU A 1 85 ? 9.240 -0.705 17.465 1.00 92.06 85 GLU A CA 1
ATOM 684 C C . GLU A 1 85 ? 7.827 -0.867 16.898 1.00 92.06 85 GLU A C 1
ATOM 686 O O . GLU A 1 85 ? 6.861 -0.963 17.656 1.00 92.06 85 GLU A O 1
ATOM 691 N N . LYS A 1 86 ? 7.684 -0.968 15.573 1.00 93.62 86 LYS A N 1
ATOM 692 C CA . LYS A 1 86 ? 6.399 -1.246 14.922 1.00 93.62 86 LYS A CA 1
ATOM 693 C C . LYS A 1 86 ? 5.845 -2.614 15.322 1.00 93.62 86 LYS A C 1
ATOM 695 O O . LYS A 1 86 ? 4.654 -2.710 15.613 1.00 93.62 86 LYS A O 1
ATOM 700 N N . GLU A 1 87 ? 6.681 -3.649 15.358 1.00 94.19 87 GLU A N 1
ATOM 701 C CA . GLU A 1 87 ? 6.303 -4.990 15.817 1.00 94.19 87 GLU A CA 1
ATOM 702 C C . GLU A 1 87 ? 5.940 -4.998 17.303 1.00 94.19 87 GLU A C 1
ATOM 704 O O . GLU A 1 87 ? 4.935 -5.598 17.683 1.00 94.19 87 GLU A O 1
ATOM 709 N N . ARG A 1 88 ? 6.711 -4.301 18.147 1.00 95.19 88 ARG A N 1
ATOM 710 C CA . ARG A 1 88 ? 6.421 -4.157 19.579 1.00 95.19 88 ARG A CA 1
ATOM 711 C C . ARG A 1 88 ? 5.060 -3.501 19.796 1.00 95.19 88 ARG A C 1
ATOM 713 O O . ARG A 1 88 ? 4.252 -4.009 20.569 1.00 95.19 88 ARG A O 1
ATOM 720 N N . LYS A 1 89 ? 4.789 -2.405 19.086 1.00 93.81 89 LYS A N 1
ATOM 721 C CA . LYS A 1 89 ? 3.504 -1.697 19.127 1.00 93.81 89 LYS A CA 1
ATOM 722 C C . LYS A 1 89 ? 2.343 -2.549 18.614 1.00 93.81 89 LYS A C 1
ATOM 724 O O . LYS A 1 89 ? 1.251 -2.460 19.163 1.00 93.81 89 LYS A O 1
ATOM 729 N N . GLU A 1 90 ? 2.559 -3.381 17.596 1.00 94.38 90 GLU A N 1
ATOM 730 C CA . GLU A 1 90 ? 1.524 -4.285 17.081 1.00 94.38 90 GLU A CA 1
ATOM 731 C C . GLU A 1 90 ? 1.198 -5.424 18.051 1.00 94.38 90 GLU A C 1
ATOM 733 O O . GLU A 1 90 ? 0.025 -5.730 18.274 1.00 94.38 90 GLU A O 1
ATOM 738 N N . LYS A 1 91 ? 2.221 -6.012 18.681 1.00 94.81 91 LYS A N 1
ATOM 739 C CA . LYS A 1 91 ? 2.033 -6.999 19.753 1.00 94.81 91 LYS A CA 1
ATOM 740 C C . LYS A 1 91 ? 1.249 -6.392 20.909 1.00 94.81 91 LYS A C 1
ATOM 742 O O . LYS A 1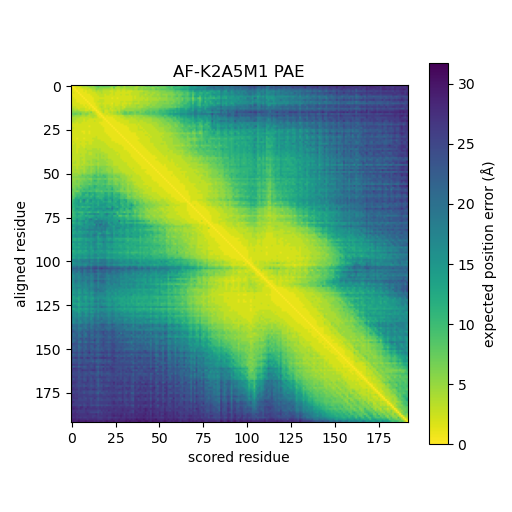 91 ? 0.214 -6.929 21.285 1.00 94.81 91 LYS A O 1
ATOM 747 N N . LEU A 1 92 ? 1.672 -5.216 21.374 1.00 95.06 92 LEU A N 1
ATOM 748 C CA . LEU A 1 92 ? 0.994 -4.489 22.443 1.00 95.06 92 LEU A CA 1
ATOM 749 C C . LEU A 1 92 ? -0.464 -4.167 22.083 1.00 95.06 92 LEU A C 1
ATOM 751 O O . LEU A 1 92 ? -1.357 -4.353 22.899 1.00 95.06 92 LEU A O 1
ATOM 755 N N . HIS A 1 93 ? -0.727 -3.720 20.854 1.00 95.56 93 HIS A N 1
ATOM 756 C CA . HIS A 1 93 ? -2.086 -3.484 20.368 1.00 95.56 93 HIS A CA 1
ATOM 757 C C . HIS A 1 93 ? -2.936 -4.763 20.399 1.00 95.56 93 HIS A C 1
ATOM 759 O O . HIS A 1 93 ? -4.071 -4.732 20.867 1.00 95.56 93 HIS A O 1
ATOM 765 N N . THR A 1 94 ? -2.381 -5.888 19.944 1.00 95.06 94 THR A N 1
ATOM 766 C CA . THR A 1 94 ? -3.071 -7.186 19.925 1.00 95.06 94 THR A CA 1
ATOM 767 C C . THR A 1 94 ? -3.414 -7.652 21.339 1.00 95.06 94 THR A C 1
ATOM 769 O O . THR A 1 94 ? -4.576 -7.937 21.617 1.00 95.06 94 THR A O 1
ATOM 772 N N . GLU A 1 95 ? -2.441 -7.631 22.252 1.00 95.44 95 GLU A N 1
ATOM 773 C CA . GLU A 1 95 ? -2.630 -7.992 23.664 1.00 95.44 95 GLU A CA 1
ATOM 774 C C . GLU A 1 95 ? -3.701 -7.114 24.330 1.00 95.44 95 GLU A C 1
ATOM 776 O O . GLU A 1 95 ? -4.591 -7.597 25.032 1.00 95.44 95 GLU A O 1
ATOM 781 N N . ARG A 1 96 ? -3.665 -5.803 24.073 1.00 96.12 96 ARG A N 1
ATOM 782 C CA . ARG A 1 96 ? -4.642 -4.848 24.612 1.00 96.12 96 ARG A CA 1
ATOM 783 C C . ARG A 1 96 ? -6.050 -5.076 24.055 1.00 96.12 96 ARG A C 1
ATOM 785 O O . ARG A 1 96 ? -7.016 -4.997 24.812 1.00 96.12 96 ARG A O 1
ATOM 79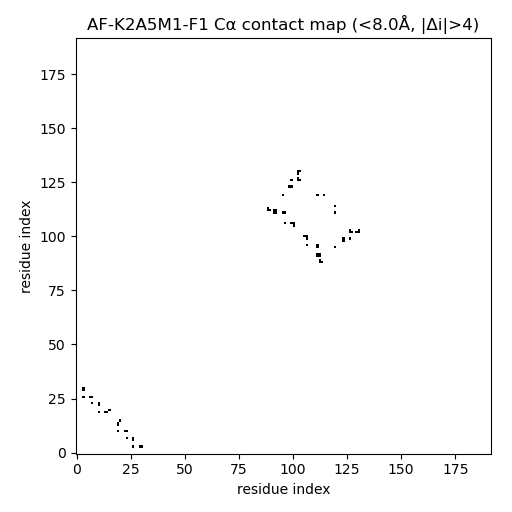2 N N . CYS A 1 97 ? -6.175 -5.384 22.763 1.00 95.12 97 CYS A N 1
ATOM 793 C CA . CYS A 1 97 ? -7.445 -5.756 22.138 1.00 95.12 97 CYS A CA 1
ATOM 794 C C . CYS A 1 97 ? -8.027 -7.030 22.757 1.00 95.12 97 CYS A C 1
ATOM 796 O O . CYS A 1 97 ? -9.222 -7.076 23.037 1.00 95.12 97 CYS A O 1
ATOM 798 N N . GLU A 1 98 ? -7.200 -8.051 22.991 1.00 94.69 98 GLU A N 1
ATOM 799 C CA . GLU A 1 98 ? -7.631 -9.299 23.629 1.00 94.69 98 GLU A CA 1
ATOM 800 C C . GLU A 1 98 ? -8.162 -9.058 25.044 1.00 94.69 98 GLU A C 1
ATOM 802 O O . GLU A 1 98 ? -9.226 -9.565 25.388 1.00 94.69 98 GLU A O 1
ATOM 807 N N . LEU A 1 99 ? -7.485 -8.218 25.834 1.00 94.69 99 LEU A N 1
ATOM 808 C CA . LEU A 1 99 ? -7.916 -7.876 27.193 1.00 94.69 99 LEU A CA 1
ATOM 809 C C . LEU A 1 99 ? -9.224 -7.072 27.249 1.00 94.69 99 LEU A C 1
ATOM 811 O O . LEU A 1 99 ? -9.932 -7.148 28.252 1.00 94.69 99 LEU A O 1
ATOM 815 N N . LEU A 1 100 ? -9.529 -6.276 26.221 1.00 94.81 100 LEU A N 1
ATOM 816 C CA . LEU A 1 100 ? -10.732 -5.436 26.173 1.00 94.81 100 LEU A CA 1
ATOM 817 C C . LEU A 1 100 ? -11.925 -6.098 25.480 1.00 94.81 100 LEU A C 1
ATOM 819 O O . LEU A 1 100 ? -13.051 -5.657 25.705 1.00 94.81 100 LEU A O 1
ATOM 823 N N . ARG A 1 101 ? -11.699 -7.138 24.668 1.00 93.19 101 ARG A N 1
ATOM 824 C CA . ARG A 1 101 ? -12.723 -7.774 23.820 1.00 93.19 101 ARG A CA 1
ATOM 825 C C . ARG A 1 101 ? -13.983 -8.188 24.587 1.00 93.19 101 ARG A C 1
ATOM 827 O O . ARG A 1 101 ? -15.074 -8.083 24.041 1.00 93.19 101 ARG A O 1
ATOM 834 N N . ASP A 1 102 ? -13.835 -8.629 25.833 1.00 90.56 102 ASP A N 1
ATOM 835 C CA . ASP A 1 102 ? -14.960 -9.109 26.647 1.00 90.56 102 ASP A CA 1
ATOM 836 C C . ASP A 1 102 ? -15.744 -7.979 27.334 1.00 90.56 102 ASP A C 1
ATOM 838 O O . ASP A 1 102 ? -16.865 -8.194 27.788 1.00 90.56 102 ASP A O 1
ATOM 842 N N . TYR A 1 103 ? -15.165 -6.780 27.433 1.00 93.44 103 TYR A N 1
ATOM 843 C CA . TYR A 1 103 ? -15.737 -5.658 28.186 1.00 93.44 103 TYR A CA 1
ATOM 844 C C . TYR A 1 103 ? -16.234 -4.522 27.290 1.00 93.44 103 TYR A C 1
ATOM 846 O O . TYR A 1 103 ? -17.021 -3.687 27.731 1.00 93.44 103 TYR A O 1
ATOM 854 N N . VAL A 1 104 ? -15.760 -4.467 26.045 1.00 90.19 104 VAL A N 1
ATOM 855 C CA . VAL A 1 104 ? -16.011 -3.379 25.098 1.00 90.19 104 VAL A CA 1
ATOM 856 C C . VAL A 1 104 ? -16.508 -3.964 23.781 1.00 90.19 104 VAL A C 1
ATOM 858 O O . VAL A 1 104 ? -15.947 -4.929 23.273 1.00 90.19 104 VAL A O 1
ATOM 861 N N . SER A 1 105 ? -17.541 -3.354 23.201 1.00 85.94 105 SER A N 1
ATOM 862 C CA . SER A 1 105 ? -18.143 -3.800 21.938 1.00 85.94 105 SER A CA 1
ATOM 863 C C . SER A 1 105 ? -17.239 -3.605 20.718 1.00 85.94 105 SER A C 1
ATOM 865 O O . SER A 1 105 ? -17.266 -4.427 19.805 1.00 85.94 105 SER A O 1
ATO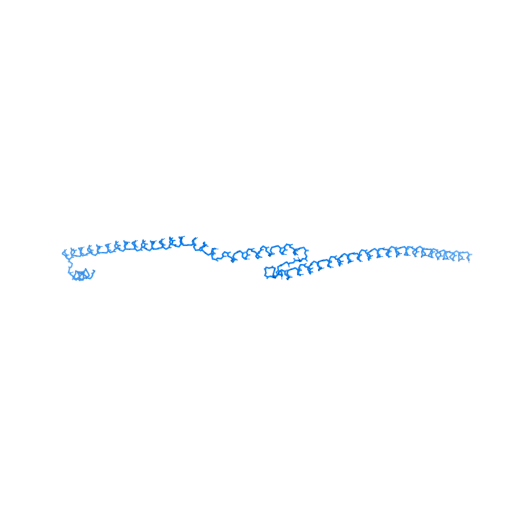M 867 N N . ASP A 1 106 ? -16.451 -2.529 20.692 1.00 89.56 106 ASP A N 1
ATOM 868 C CA . ASP A 1 106 ? -15.537 -2.210 19.598 1.00 89.56 106 ASP A CA 1
ATOM 869 C C . ASP A 1 106 ? -14.227 -1.603 20.120 1.00 89.56 106 ASP A C 1
ATOM 871 O O . ASP A 1 106 ? -14.181 -0.480 20.629 1.00 89.56 106 ASP A O 1
ATOM 875 N N . THR A 1 107 ? -13.135 -2.354 19.975 1.00 90.31 107 THR A N 1
ATOM 876 C CA . THR A 1 107 ? -11.795 -1.922 20.388 1.00 90.31 107 THR A CA 1
ATOM 877 C C . THR A 1 107 ? -11.171 -0.912 19.422 1.00 90.31 107 THR A C 1
ATOM 879 O O . THR A 1 107 ? -10.230 -0.221 19.809 1.00 90.31 107 THR A O 1
ATOM 882 N N . SER A 1 108 ? -11.686 -0.780 18.191 1.00 90.38 108 SER A N 1
ATOM 883 C CA . SER A 1 108 ? -11.151 0.133 17.167 1.00 90.38 108 SER A CA 1
ATOM 884 C C . SER A 1 108 ? -11.386 1.612 17.484 1.00 90.38 108 SER A C 1
ATOM 886 O O . SER A 1 108 ? -10.694 2.484 16.956 1.00 90.38 108 SER A O 1
ATOM 888 N N . LEU A 1 109 ? -12.311 1.900 18.402 1.00 89.94 109 LEU A N 1
ATOM 889 C CA . LEU A 1 109 ? -12.602 3.248 18.890 1.00 89.94 109 LEU A CA 1
ATOM 890 C C . LEU A 1 109 ? -11.458 3.841 19.730 1.00 89.94 109 LEU A C 1
ATOM 892 O O . LEU A 1 109 ? -11.439 5.046 19.988 1.00 89.94 109 LEU A O 1
ATOM 896 N N . TYR A 1 110 ? -10.499 3.014 20.154 1.00 90.19 110 TYR A N 1
ATOM 897 C CA . TYR A 1 110 ? -9.409 3.404 21.039 1.00 90.19 110 TYR A CA 1
ATOM 898 C C . TYR A 1 110 ? -8.059 3.321 20.329 1.00 90.19 110 TYR A C 1
ATOM 900 O O . TYR A 1 110 ? -7.742 2.350 19.646 1.00 90.19 110 TYR A O 1
ATOM 908 N N . ASN A 1 111 ? -7.192 4.311 20.562 1.00 91.88 111 ASN A N 1
ATOM 909 C CA . ASN A 1 111 ? -5.813 4.274 20.071 1.00 91.88 111 ASN A CA 1
ATOM 910 C C . ASN A 1 111 ? -4.921 3.404 20.977 1.00 91.88 111 ASN A C 1
ATOM 912 O O . ASN A 1 111 ? -4.042 3.899 21.687 1.00 91.88 111 ASN A O 1
ATOM 916 N N . LEU A 1 112 ? -5.176 2.092 20.979 1.00 93.69 112 LEU A N 1
ATOM 917 C CA . LEU A 1 112 ? -4.507 1.122 21.856 1.00 93.69 112 LEU A CA 1
ATOM 918 C C . LEU A 1 112 ? -3.014 0.963 21.553 1.00 93.69 112 LEU A C 1
ATOM 920 O O . LEU A 1 112 ? -2.284 0.407 22.366 1.00 93.69 112 LEU A O 1
ATOM 924 N N . ARG A 1 113 ? -2.547 1.452 20.403 1.00 93.12 113 ARG A N 1
ATOM 925 C CA . ARG A 1 113 ? -1.162 1.308 19.949 1.00 93.12 113 ARG A CA 1
ATOM 926 C C . ARG A 1 113 ? -0.223 2.352 20.550 1.00 93.12 113 ARG A C 1
ATOM 928 O O . ARG A 1 113 ? 0.908 2.030 20.897 1.00 93.12 113 ARG A O 1
ATOM 935 N N . GLU A 1 114 ? -0.693 3.592 20.661 1.00 92.00 114 GLU A N 1
ATOM 936 C CA . GLU A 1 114 ? 0.135 4.740 21.059 1.00 92.00 114 GLU A CA 1
ATOM 937 C C . GLU A 1 114 ? -0.135 5.216 22.493 1.00 92.00 114 GLU A C 1
ATOM 939 O O . GLU A 1 114 ? 0.632 6.011 23.032 1.00 92.00 114 GLU A O 1
ATOM 944 N N . MET A 1 115 ? -1.210 4.748 23.139 1.00 93.81 115 MET A N 1
ATOM 945 C CA . MET A 1 115 ? -1.492 5.137 24.522 1.00 93.81 115 MET A CA 1
ATOM 946 C C . MET A 1 115 ? -0.474 4.554 25.513 1.00 93.81 115 MET A C 1
ATOM 948 O O . MET A 1 115 ? 0.017 3.430 25.346 1.00 93.81 115 MET A O 1
ATOM 952 N N . THR A 1 116 ? -0.190 5.311 26.575 1.00 95.75 116 THR A N 1
ATOM 953 C CA . THR A 1 116 ? 0.684 4.871 27.669 1.00 95.75 116 THR A CA 1
ATOM 954 C C . THR A 1 116 ? 0.052 3.719 28.451 1.00 95.75 116 THR A C 1
ATOM 956 O O . THR A 1 116 ? -1.167 3.534 28.440 1.00 95.75 116 THR A O 1
ATOM 959 N N . ASP A 1 117 ? 0.877 2.943 29.156 1.00 94.12 117 ASP A N 1
ATOM 960 C CA . ASP A 1 117 ? 0.394 1.827 29.981 1.00 94.12 117 ASP A CA 1
ATOM 961 C C . ASP A 1 117 ? -0.551 2.298 31.097 1.00 94.12 117 ASP A C 1
ATOM 963 O O . ASP A 1 117 ? -1.549 1.646 31.396 1.00 94.12 117 AS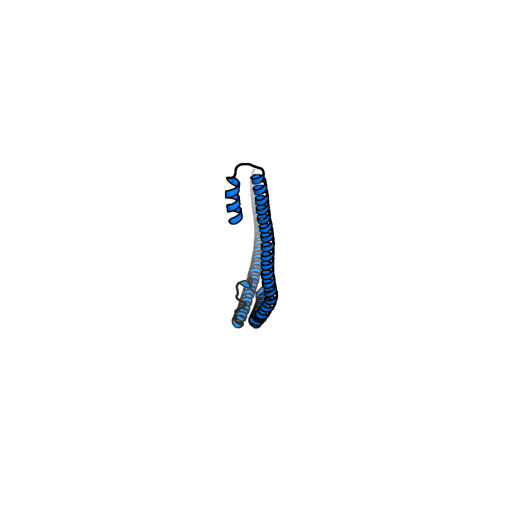P A O 1
ATOM 967 N N . GLU A 1 118 ? -0.302 3.477 31.663 1.00 95.56 118 GLU A N 1
ATOM 968 C CA . GLU A 1 118 ? -1.166 4.104 32.670 1.00 95.56 118 GLU A CA 1
ATOM 969 C C . GLU A 1 118 ? -2.559 4.418 32.108 1.00 95.56 118 GLU A C 1
ATOM 971 O O . GLU A 1 118 ? -3.578 4.142 32.742 1.00 95.56 118 GLU A O 1
ATOM 976 N N . VAL A 1 119 ? -2.623 4.943 30.881 1.00 96.00 119 VAL A N 1
ATOM 977 C CA . VAL A 1 119 ? -3.898 5.229 30.210 1.00 96.00 119 VAL A CA 1
ATOM 978 C C . VAL A 1 119 ? -4.631 3.929 29.879 1.00 96.00 119 VAL A C 1
ATOM 980 O O . VAL A 1 119 ? -5.837 3.838 30.106 1.00 96.00 119 VAL A O 1
ATOM 983 N N . PHE A 1 120 ? -3.915 2.907 29.401 1.00 96.88 120 PHE A N 1
ATOM 984 C CA . PHE A 1 120 ? -4.516 1.608 29.099 1.00 96.88 120 PHE A CA 1
ATOM 985 C C . PHE A 1 120 ? -5.046 0.899 30.353 1.00 96.88 120 PHE A C 1
ATOM 987 O O . PHE A 1 120 ? -6.165 0.391 30.347 1.00 96.88 120 PHE A O 1
ATOM 994 N N . THR A 1 121 ? -4.276 0.880 31.443 1.00 95.69 121 THR A N 1
ATOM 995 C CA . THR A 1 121 ? -4.695 0.235 32.700 1.00 95.69 121 THR A CA 1
ATOM 996 C C . THR A 1 121 ? -5.950 0.885 33.274 1.00 95.69 121 THR A C 1
ATOM 998 O O . THR A 1 121 ? -6.859 0.174 33.707 1.00 95.69 121 THR A O 1
ATOM 1001 N N . LYS A 1 122 ? -6.050 2.217 33.196 1.00 96.38 122 LYS A N 1
ATOM 1002 C CA . LYS A 1 122 ? -7.267 2.947 33.557 1.00 96.38 122 LYS A CA 1
ATOM 1003 C C . LYS A 1 122 ? -8.444 2.591 32.646 1.00 96.38 122 LYS A C 1
ATOM 1005 O O . LYS A 1 122 ? -9.502 2.241 33.154 1.00 96.38 122 LYS A O 1
ATOM 1010 N N . LEU A 1 123 ? -8.251 2.601 31.325 1.00 95.38 123 LEU A N 1
ATOM 1011 C CA . LEU A 1 123 ? -9.293 2.225 30.362 1.00 95.38 123 LEU A CA 1
ATOM 1012 C C . LEU A 1 123 ? -9.830 0.811 30.622 1.00 95.38 123 LEU A C 1
ATOM 1014 O O . LEU A 1 123 ? -11.041 0.594 30.603 1.00 95.38 123 LEU A O 1
ATOM 1018 N N . LEU A 1 124 ? -8.941 -0.149 30.881 1.00 96.06 124 LEU A N 1
ATOM 1019 C CA . LEU A 1 124 ? -9.319 -1.527 31.181 1.00 96.06 124 LEU A CA 1
ATOM 1020 C C . LEU A 1 124 ? -10.124 -1.624 32.483 1.00 96.06 124 LEU A C 1
ATOM 1022 O O . LEU A 1 124 ? -11.110 -2.358 32.534 1.00 96.06 124 LEU A O 1
ATOM 1026 N N . ALA A 1 125 ? -9.725 -0.893 33.526 1.00 96.12 125 ALA A N 1
ATOM 1027 C CA . ALA A 1 125 ? -10.462 -0.846 34.786 1.00 96.12 125 ALA A CA 1
ATOM 1028 C C . ALA A 1 125 ? -11.860 -0.234 34.601 1.00 96.12 125 ALA A C 1
ATOM 1030 O O . ALA A 1 125 ? -12.850 -0.841 35.010 1.00 96.12 125 ALA A O 1
ATOM 1031 N N . ASP A 1 126 ? -11.948 0.909 33.920 1.00 95.31 126 ASP A N 1
ATOM 1032 C CA . ASP A 1 126 ? -13.209 1.603 33.651 1.00 95.31 126 ASP A CA 1
ATOM 1033 C C . ASP A 1 126 ? -14.152 0.734 32.795 1.00 95.31 126 ASP A C 1
ATOM 1035 O O . ASP A 1 126 ? -15.342 0.628 33.091 1.00 95.31 126 ASP A O 1
ATOM 1039 N N . SER A 1 127 ? -13.617 0.028 31.790 1.00 94.50 127 SER A N 1
ATOM 1040 C CA . SER A 1 127 ? -14.391 -0.884 30.931 1.00 94.50 127 SER A CA 1
ATOM 1041 C C . SER A 1 127 ? -14.953 -2.073 31.711 1.00 94.50 127 SER A C 1
ATOM 1043 O O . SER A 1 127 ? -16.112 -2.441 31.533 1.00 94.50 127 SER A O 1
ATOM 1045 N N . LYS A 1 128 ? -14.165 -2.652 32.627 1.00 95.88 128 LYS A N 1
ATOM 1046 C CA . LYS A 1 128 ? -14.625 -3.731 33.516 1.00 95.88 128 LYS A CA 1
ATOM 1047 C C . LYS A 1 128 ? -15.758 -3.273 34.428 1.00 95.88 128 LYS A C 1
ATOM 1049 O O . LYS A 1 128 ? -16.733 -4.000 34.596 1.00 95.88 128 LYS A O 1
ATOM 1054 N N . ILE A 1 129 ? -15.635 -2.075 35.003 1.00 95.75 129 ILE A N 1
ATOM 1055 C CA . ILE A 1 129 ? -16.673 -1.487 35.857 1.00 95.75 129 ILE A CA 1
ATOM 1056 C C . ILE A 1 129 ? -17.951 -1.254 35.045 1.00 95.75 129 ILE A C 1
ATOM 1058 O O . ILE A 1 129 ? -19.029 -1.641 35.488 1.00 95.75 129 ILE A O 1
ATOM 1062 N N . ALA A 1 130 ? -17.833 -0.675 33.847 1.00 93.69 130 ALA A N 1
ATOM 1063 C CA . ALA A 1 130 ? -18.972 -0.428 32.967 1.00 93.69 130 ALA A CA 1
ATOM 1064 C C . ALA A 1 130 ? -19.678 -1.730 32.558 1.00 93.69 130 ALA A C 1
ATOM 1066 O O . ALA A 1 130 ? -20.899 -1.823 32.663 1.00 93.69 130 ALA A O 1
ATOM 1067 N N . PHE A 1 131 ? -18.919 -2.755 32.162 1.00 95.19 131 PHE A N 1
ATOM 1068 C CA . PHE A 1 131 ? -19.464 -4.067 31.817 1.00 95.19 131 PHE A CA 1
ATOM 1069 C C . PHE A 1 131 ? -20.211 -4.706 32.99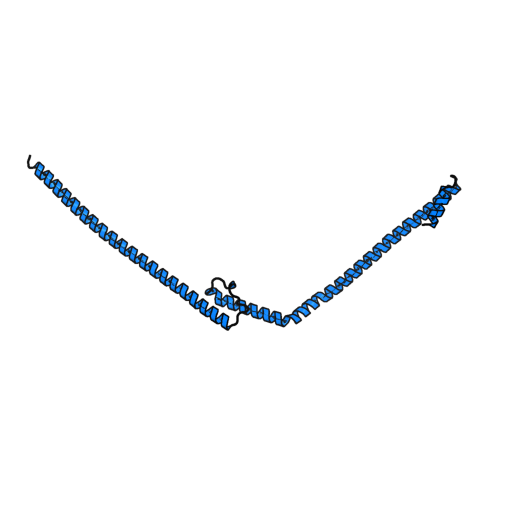3 1.00 95.19 131 PHE A C 1
ATOM 1071 O O . PHE A 1 131 ? -21.328 -5.197 32.833 1.00 95.19 131 PHE A O 1
ATOM 1078 N N . GLN A 1 132 ? -19.621 -4.663 34.191 1.00 94.31 132 GLN A N 1
ATOM 1079 C CA . GLN A 1 132 ? -20.254 -5.211 35.386 1.00 94.31 132 GLN A CA 1
ATOM 1080 C C . GLN A 1 132 ? -21.538 -4.449 35.743 1.00 94.31 132 GLN A C 1
ATOM 1082 O O . GLN A 1 132 ? -22.550 -5.079 36.029 1.00 94.31 132 GLN A O 1
ATOM 1087 N N . ALA A 1 133 ? -21.536 -3.118 35.644 1.00 93.88 133 ALA A N 1
ATOM 1088 C CA . ALA A 1 133 ? -22.724 -2.301 35.887 1.00 93.88 133 ALA A CA 1
ATOM 1089 C C . ALA A 1 133 ? -23.863 -2.606 34.899 1.00 93.88 133 ALA A C 1
ATOM 1091 O O . ALA A 1 133 ? -25.019 -2.679 35.310 1.00 93.88 133 ALA A O 1
ATOM 1092 N N . ILE A 1 134 ? -23.546 -2.825 33.616 1.00 92.81 134 ILE A N 1
ATOM 1093 C CA . ILE A 1 134 ? -24.528 -3.249 32.605 1.00 92.81 134 ILE A CA 1
ATOM 1094 C C . ILE A 1 134 ? -25.105 -4.614 32.981 1.00 92.81 134 ILE A C 1
ATOM 1096 O O . ILE A 1 134 ? -26.321 -4.769 33.046 1.00 92.81 134 ILE A O 1
ATOM 1100 N N . LYS A 1 135 ? -24.244 -5.582 33.302 1.00 93.56 135 LYS A N 1
ATOM 1101 C CA . LYS A 1 135 ? -24.669 -6.932 33.681 1.00 93.56 135 LYS A CA 1
ATOM 1102 C C . LYS A 1 135 ? -25.536 -6.937 34.944 1.00 93.56 135 LYS A C 1
ATOM 1104 O O . LYS A 1 135 ? -26.536 -7.647 35.004 1.00 93.56 135 LYS A O 1
ATOM 1109 N N . ASP A 1 136 ? -25.184 -6.138 35.946 1.00 93.25 136 ASP A N 1
ATOM 1110 C CA . ASP A 1 136 ? -25.959 -6.023 37.183 1.00 93.25 136 ASP A CA 1
ATOM 1111 C C . ASP A 1 136 ? -27.310 -5.333 36.943 1.00 93.25 136 ASP A C 1
ATOM 1113 O O . ASP A 1 136 ? -28.327 -5.748 37.510 1.00 93.25 136 ASP A O 1
ATOM 1117 N N . ALA A 1 137 ? -27.352 -4.331 36.060 1.00 92.94 137 ALA A N 1
ATOM 1118 C CA . ALA A 1 137 ? -28.595 -3.698 35.633 1.00 92.94 137 ALA A CA 1
ATOM 1119 C C . ALA A 1 137 ? -29.497 -4.676 34.862 1.00 92.94 137 ALA A C 1
ATOM 1121 O O . ALA A 1 137 ? -30.694 -4.726 35.132 1.00 92.94 137 ALA A O 1
ATOM 1122 N N . GLU A 1 138 ? -28.938 -5.499 33.970 1.00 91.88 138 GLU A N 1
ATOM 1123 C CA . GLU A 1 138 ? -29.676 -6.550 33.255 1.00 91.88 138 GLU A CA 1
ATOM 1124 C C . GLU A 1 138 ? -30.262 -7.588 34.218 1.00 91.88 138 GLU A C 1
ATOM 1126 O O . GLU A 1 138 ? -31.442 -7.924 34.123 1.00 91.88 138 GLU A O 1
ATOM 1131 N N . VAL A 1 139 ? -29.475 -8.061 35.190 1.00 93.69 139 VAL A N 1
ATOM 1132 C CA . VAL A 1 139 ? -29.950 -9.014 36.207 1.00 93.69 139 VAL A CA 1
ATOM 1133 C C . VAL A 1 139 ? -31.054 -8.402 37.068 1.00 93.69 139 VAL A C 1
ATOM 1135 O O . VAL A 1 139 ? -32.022 -9.086 37.400 1.00 93.69 139 VAL A O 1
ATOM 1138 N N . THR A 1 140 ? -30.925 -7.130 37.444 1.00 92.81 140 THR A N 1
ATOM 1139 C CA . THR A 1 140 ? -31.941 -6.433 38.248 1.00 92.81 140 THR A CA 1
ATOM 1140 C C . THR A 1 140 ? -33.224 -6.227 37.446 1.00 92.81 140 THR A C 1
ATOM 1142 O O . THR A 1 140 ? -34.299 -6.575 37.925 1.00 92.81 140 THR A O 1
ATOM 1145 N N . ALA A 1 141 ? -33.115 -5.770 36.196 1.00 92.88 141 ALA A N 1
ATOM 1146 C CA . ALA A 1 141 ? -34.253 -5.595 35.299 1.00 92.88 141 ALA A CA 1
ATOM 1147 C C . ALA A 1 141 ? -34.981 -6.920 35.017 1.00 92.88 141 ALA A C 1
ATOM 1149 O O . ALA A 1 141 ? -36.212 -6.951 34.970 1.00 92.88 141 ALA A O 1
ATOM 1150 N N . GLU A 1 142 ? -34.242 -8.024 34.871 1.00 89.62 142 GLU A N 1
ATOM 1151 C CA . GLU A 1 142 ? -34.834 -9.349 34.687 1.00 89.62 142 GLU A CA 1
ATOM 1152 C C . GLU A 1 142 ? -35.554 -9.835 35.951 1.00 89.62 142 GLU A C 1
ATOM 1154 O O . GLU A 1 142 ? -36.672 -10.340 35.857 1.00 89.62 142 GLU A O 1
ATOM 1159 N N . LYS A 1 143 ? -34.980 -9.624 37.144 1.00 90.69 143 LYS A N 1
ATOM 1160 C CA . LYS A 1 143 ? -35.654 -9.938 38.417 1.00 90.69 143 LYS A CA 1
ATOM 1161 C C . LYS A 1 143 ? -36.948 -9.146 38.582 1.00 90.69 143 LYS A C 1
ATOM 1163 O O . LYS A 1 143 ? -37.987 -9.743 38.839 1.00 90.69 143 LYS A O 1
ATOM 1168 N N . GLU A 1 144 ? -36.913 -7.838 38.341 1.00 92.44 144 GLU A N 1
ATOM 1169 C CA . GLU A 1 144 ? -38.104 -6.981 38.398 1.00 92.44 144 GLU A CA 1
ATOM 1170 C C . GLU A 1 144 ? -39.166 -7.376 37.363 1.00 92.44 144 GLU A C 1
ATOM 1172 O O . GLU A 1 144 ? -40.359 -7.142 37.567 1.00 92.44 144 GLU A O 1
ATOM 1177 N N . ARG A 1 145 ? -38.764 -7.935 36.214 1.00 91.94 145 ARG A N 1
ATOM 1178 C CA . ARG A 1 145 ? -39.699 -8.461 35.212 1.00 91.94 145 ARG A CA 1
ATOM 1179 C C . ARG A 1 145 ? -40.383 -9.728 35.716 1.00 91.94 145 ARG A C 1
ATOM 1181 O O . ARG A 1 145 ? -41.606 -9.807 35.648 1.00 91.94 145 ARG A O 1
ATOM 1188 N N . VAL A 1 146 ? -39.609 -10.677 36.243 1.00 92.31 146 VAL A N 1
ATOM 1189 C CA . VAL A 1 146 ? -40.125 -11.939 36.793 1.00 92.31 146 VAL A CA 1
ATOM 1190 C C . VAL A 1 146 ? -41.040 -11.687 37.994 1.00 92.31 146 VAL A C 1
ATOM 1192 O O . VAL A 1 146 ? -42.101 -12.300 38.086 1.00 92.31 146 VAL A O 1
ATOM 1195 N N . GLU A 1 147 ? -40.681 -10.760 38.885 1.00 90.94 147 GLU A N 1
ATOM 1196 C CA . GLU A 1 147 ? -41.513 -10.379 40.034 1.00 90.94 147 GLU A CA 1
ATOM 1197 C C . GLU A 1 147 ? -42.832 -9.738 39.588 1.00 90.94 147 GLU A C 1
ATOM 1199 O O . GLU A 1 147 ? -43.896 -10.194 40.004 1.00 90.94 147 GLU A O 1
ATOM 1204 N N . ARG A 1 148 ? -42.795 -8.772 38.658 1.00 89.50 148 ARG A N 1
ATOM 1205 C CA . ARG A 1 148 ? -44.020 -8.167 38.101 1.00 89.50 148 ARG A CA 1
ATOM 1206 C C . ARG A 1 148 ? -44.911 -9.180 37.389 1.00 89.50 148 ARG A C 1
ATOM 1208 O O . ARG A 1 148 ? -46.132 -9.092 37.487 1.00 89.50 148 ARG A O 1
ATOM 1215 N N . GLU A 1 149 ? -44.327 -10.132 36.663 1.00 88.50 149 GLU A N 1
ATOM 1216 C CA . GLU A 1 149 ? -45.089 -11.192 36.002 1.00 88.50 149 GLU A CA 1
ATOM 1217 C C . GLU A 1 149 ? -45.743 -12.132 37.026 1.00 88.50 149 GLU A C 1
ATOM 1219 O O . GLU A 1 149 ? -46.921 -12.466 36.885 1.00 88.50 149 GLU A O 1
ATOM 1224 N N . ALA A 1 150 ? -45.029 -12.499 38.094 1.00 89.50 150 ALA A N 1
ATOM 1225 C CA . ALA A 1 150 ? -45.566 -13.316 39.179 1.00 89.50 150 ALA A CA 1
ATOM 1226 C C . ALA A 1 150 ? -46.689 -12.601 39.954 1.00 89.50 150 ALA A C 1
ATOM 1228 O O . ALA A 1 150 ? -47.725 -13.211 40.231 1.00 89.50 150 ALA A O 1
ATOM 1229 N N . GLU A 1 151 ? -46.522 -11.311 40.261 1.00 89.25 151 GLU A N 1
ATOM 1230 C CA . GLU A 1 151 ? -47.543 -10.478 40.907 1.00 89.25 151 GLU A CA 1
ATOM 1231 C C . GLU A 1 151 ? -48.792 -10.341 40.032 1.00 89.25 151 GLU A C 1
ATOM 1233 O O . GLU A 1 151 ? -49.904 -10.581 40.506 1.00 89.25 151 GLU A O 1
ATOM 1238 N N . ALA A 1 152 ? -48.623 -10.057 38.736 1.00 88.81 152 ALA A N 1
ATOM 1239 C CA . ALA A 1 152 ? -49.733 -9.978 37.792 1.00 88.81 152 ALA A CA 1
ATOM 1240 C C . ALA A 1 152 ? -50.483 -11.314 37.675 1.00 88.81 152 ALA A C 1
ATOM 1242 O O . ALA A 1 152 ? -51.714 -11.332 37.605 1.00 88.81 152 ALA A O 1
ATOM 1243 N N . LEU A 1 153 ? -49.769 -12.446 37.688 1.00 88.06 153 LEU A N 1
ATOM 1244 C CA . LEU A 1 153 ? -50.387 -13.772 37.659 1.00 88.06 153 LEU A CA 1
ATOM 1245 C C . LEU A 1 153 ? -51.181 -14.054 38.946 1.00 88.06 153 LEU A C 1
ATOM 1247 O O . LEU A 1 153 ? -52.298 -14.575 38.883 1.00 88.06 153 LEU A O 1
ATOM 1251 N N . ALA A 1 154 ? -50.631 -13.688 40.106 1.00 87.50 154 ALA A N 1
ATOM 1252 C CA . ALA A 1 154 ? -51.291 -13.838 41.400 1.00 87.50 154 ALA A CA 1
ATOM 1253 C C . ALA A 1 154 ? -52.538 -12.944 41.517 1.00 87.50 154 ALA A C 1
ATOM 1255 O O . ALA A 1 154 ? -53.580 -13.391 42.003 1.00 87.50 154 ALA A O 1
ATOM 1256 N N . GLU A 1 155 ? -52.470 -11.707 41.023 1.00 85.62 155 GLU A N 1
ATOM 1257 C CA . GLU A 1 155 ? -53.610 -10.792 40.985 1.00 85.62 155 GLU A CA 1
ATOM 1258 C C . GLU A 1 155 ? -54.692 -11.283 40.017 1.00 85.62 155 GLU A C 1
ATOM 1260 O O . GLU A 1 155 ? -55.866 -11.339 40.386 1.00 85.62 155 GLU A O 1
ATOM 1265 N N . GLN A 1 156 ? -54.318 -11.766 38.827 1.00 86.12 156 GLN A N 1
ATOM 1266 C CA . GLN A 1 156 ? -55.270 -12.411 37.919 1.00 86.12 156 GLN A CA 1
ATOM 1267 C C . GLN A 1 156 ? -55.938 -13.635 38.553 1.00 86.12 156 GLN A C 1
ATOM 1269 O O . GLN A 1 156 ? -57.139 -13.835 38.367 1.00 86.12 156 GLN A O 1
ATOM 1274 N N . ALA A 1 157 ? -55.197 -14.455 39.302 1.00 87.31 157 ALA A N 1
ATOM 1275 C CA . ALA A 1 157 ? -55.766 -15.598 40.011 1.00 87.31 157 ALA A CA 1
ATOM 1276 C C . ALA A 1 157 ? -56.770 -15.151 41.086 1.00 87.31 157 ALA A C 1
ATOM 1278 O O . ALA A 1 157 ? -57.870 -15.699 41.156 1.00 87.31 157 ALA A O 1
ATOM 1279 N N . ARG A 1 158 ? -56.445 -14.105 41.860 1.00 89.38 158 ARG A N 1
ATOM 1280 C CA . ARG A 1 158 ? -57.374 -13.506 42.830 1.00 89.38 158 ARG A CA 1
ATOM 1281 C C . ARG A 1 158 ? -58.643 -12.974 42.173 1.00 89.38 158 ARG A C 1
ATOM 1283 O O . ARG A 1 158 ? -59.731 -13.282 42.645 1.00 89.38 158 ARG A O 1
ATOM 1290 N N . ILE A 1 159 ? -58.510 -12.223 41.081 1.00 86.19 159 ILE 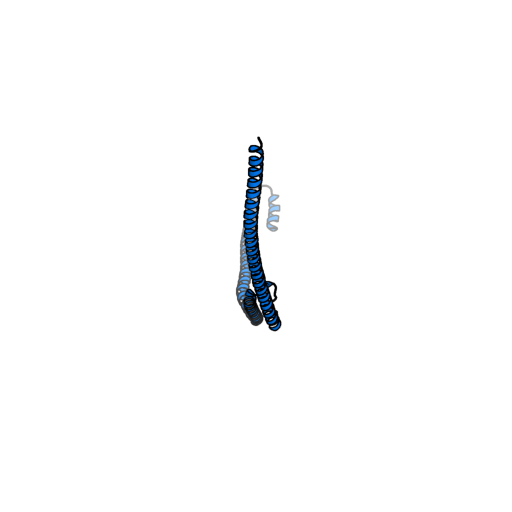A N 1
ATOM 1291 C CA . ILE A 1 159 ? -59.650 -11.674 40.337 1.00 86.19 159 ILE A CA 1
ATOM 1292 C C . ILE A 1 159 ? -60.531 -12.806 39.791 1.00 86.19 159 ILE A C 1
ATOM 1294 O O . ILE A 1 159 ? -61.754 -12.701 39.823 1.00 86.19 159 ILE A O 1
ATOM 1298 N N . ARG A 1 160 ? -59.945 -13.911 39.309 1.00 88.19 160 ARG A N 1
ATOM 1299 C CA . ARG A 1 160 ? -60.714 -15.084 38.852 1.00 88.19 160 ARG A CA 1
ATOM 1300 C C . ARG A 1 160 ? -61.499 -15.735 39.990 1.00 88.19 160 ARG A C 1
ATOM 1302 O O . ARG A 1 160 ? -62.673 -16.037 39.797 1.00 88.19 160 ARG A O 1
ATOM 1309 N N . GLU A 1 161 ? -60.879 -15.923 41.152 1.00 89.50 161 GLU A N 1
ATOM 1310 C CA . GLU A 1 161 ? -61.549 -16.465 42.343 1.00 89.50 161 GLU A CA 1
ATOM 1311 C C . GLU A 1 161 ? -62.679 -15.548 42.836 1.00 89.50 161 GLU A C 1
ATOM 1313 O O . GLU A 1 161 ? -63.779 -16.012 43.132 1.00 89.50 161 GLU A O 1
ATOM 1318 N N . GLU A 1 162 ? -62.448 -14.235 42.874 1.00 87.56 162 GLU A N 1
ATOM 1319 C CA . GLU A 1 162 ? -63.460 -13.254 43.278 1.00 87.56 162 GLU A CA 1
ATOM 1320 C C . GLU A 1 162 ? -64.626 -13.186 42.280 1.00 87.56 162 GLU A C 1
ATOM 1322 O O . GLU A 1 162 ? -65.786 -13.243 42.684 1.00 87.56 162 GLU A O 1
ATOM 1327 N N . ASN A 1 163 ? -64.340 -13.185 40.973 1.00 83.50 163 ASN A N 1
ATOM 1328 C CA . ASN A 1 163 ? -65.366 -13.256 39.930 1.00 83.50 163 ASN A CA 1
ATOM 1329 C C . ASN A 1 163 ? -66.191 -14.544 40.013 1.00 83.50 163 ASN A C 1
ATOM 1331 O O . ASN A 1 163 ? -67.400 -14.505 39.797 1.00 83.50 163 ASN A O 1
ATOM 1335 N N . LYS A 1 164 ? -65.563 -15.680 40.340 1.00 89.38 164 LYS A N 1
ATOM 1336 C CA . LYS A 1 164 ? -66.271 -16.951 40.522 1.00 89.38 164 LYS A CA 1
ATOM 1337 C C . LYS A 1 164 ? -67.252 -16.877 41.696 1.00 89.38 164 LYS A C 1
ATOM 1339 O O . LYS A 1 164 ? -68.411 -17.244 41.530 1.00 89.38 164 LYS A O 1
ATOM 1344 N N . LYS A 1 165 ? -66.831 -16.330 42.841 1.00 88.56 165 LYS A N 1
ATOM 1345 C CA . LYS A 1 165 ? -67.724 -16.117 43.995 1.00 88.56 165 LYS A CA 1
ATOM 1346 C C . LYS A 1 165 ? -68.870 -15.166 43.672 1.00 88.56 165 LYS A C 1
ATOM 1348 O O . LYS A 1 165 ? -70.009 -15.452 44.016 1.00 88.56 165 LYS A O 1
ATOM 1353 N N . LEU A 1 166 ? -68.593 -14.064 42.975 1.00 82.38 166 LEU A N 1
ATOM 1354 C CA . LEU A 1 166 ? -69.629 -13.118 42.557 1.00 82.38 166 LEU A CA 1
ATOM 1355 C C . LEU A 1 166 ? -70.632 -13.750 41.585 1.00 82.38 166 LEU A C 1
ATOM 1357 O O . LEU A 1 166 ? -71.819 -13.452 41.670 1.00 82.38 166 LEU A O 1
ATOM 1361 N N . GLN A 1 167 ? -70.187 -14.636 40.687 1.00 85.25 167 GLN A N 1
ATOM 1362 C CA . GLN A 1 167 ? -71.088 -15.408 39.826 1.00 85.25 167 GLN A CA 1
ATOM 1363 C C . GLN A 1 167 ? -71.955 -16.383 40.624 1.00 85.25 167 GLN A C 1
ATOM 1365 O O . GLN A 1 167 ? -73.146 -16.491 40.344 1.00 85.25 167 GLN A O 1
ATOM 1370 N N . GLU A 1 168 ? -71.387 -17.066 41.620 1.00 85.44 168 GLU A N 1
ATOM 1371 C CA . GLU A 1 168 ? -72.134 -17.957 42.514 1.00 85.44 168 GLU A CA 1
ATOM 1372 C C . GLU A 1 168 ? -73.169 -17.174 43.342 1.00 85.44 168 GLU A C 1
ATOM 1374 O O . GLU A 1 168 ? -74.337 -17.555 43.374 1.00 85.44 168 GLU A O 1
ATOM 1379 N N . GLU A 1 169 ? -72.796 -16.032 43.928 1.00 80.50 169 GLU A N 1
ATOM 1380 C CA . GLU A 1 169 ? -73.723 -15.154 44.657 1.00 80.50 169 GLU A CA 1
ATOM 1381 C C . GLU A 1 169 ? -74.809 -14.552 43.753 1.00 80.50 169 GLU A C 1
ATOM 1383 O O . GLU A 1 169 ? -75.967 -14.441 44.167 1.00 80.50 169 GLU A O 1
ATOM 1388 N N . ALA A 1 170 ? -74.461 -14.155 42.525 1.00 77.56 170 ALA A N 1
ATOM 1389 C CA . ALA A 1 170 ? -75.423 -13.661 41.544 1.00 77.56 170 ALA A CA 1
ATOM 1390 C C . ALA A 1 170 ? -76.410 -14.763 41.141 1.00 77.56 170 ALA A C 1
ATOM 1392 O O . ALA A 1 170 ? -77.614 -14.528 41.176 1.00 77.56 170 ALA A O 1
ATOM 1393 N N . ALA A 1 171 ? -75.927 -15.978 40.867 1.00 79.81 171 ALA A N 1
ATOM 1394 C CA . ALA A 1 171 ? -76.777 -17.129 40.573 1.00 79.81 171 ALA A CA 1
ATOM 1395 C C . ALA A 1 171 ? -77.707 -17.471 41.749 1.00 79.81 171 ALA A C 1
ATOM 1397 O O . ALA A 1 171 ? -78.873 -17.801 41.540 1.00 79.81 171 ALA A O 1
ATOM 1398 N N . GLU A 1 172 ? -77.226 -17.352 42.989 1.00 78.62 172 GLU A N 1
ATOM 1399 C CA . GLU A 1 172 ? -78.033 -17.595 44.185 1.00 78.62 172 GLU A CA 1
ATOM 1400 C C . GLU A 1 172 ? -79.099 -16.506 44.403 1.00 78.62 172 GLU A C 1
ATOM 1402 O O . GLU A 1 172 ? -80.234 -16.810 44.782 1.00 78.62 172 GLU A O 1
ATOM 1407 N N . ARG A 1 173 ? -78.776 -15.232 44.129 1.00 75.12 173 ARG A N 1
ATOM 1408 C CA . ARG A 1 173 ? -79.774 -14.148 44.119 1.00 75.12 173 ARG A CA 1
ATOM 1409 C C . ARG A 1 173 ? -80.794 -14.337 43.011 1.00 75.12 173 ARG A C 1
ATOM 1411 O O . ARG A 1 173 ? -81.981 -14.205 43.289 1.00 75.12 173 ARG A O 1
ATOM 1418 N N . ASP A 1 174 ? -80.362 -14.659 41.799 1.00 76.12 174 ASP A N 1
ATOM 1419 C CA . ASP A 1 174 ? -81.255 -14.878 40.663 1.00 76.12 174 ASP A CA 1
ATOM 1420 C C . ASP A 1 174 ? -82.178 -16.074 40.918 1.00 76.12 174 ASP A C 1
ATOM 1422 O O . ASP A 1 174 ? -83.372 -15.996 40.632 1.00 76.12 174 ASP A O 1
ATOM 1426 N N . ALA A 1 175 ? -81.675 -17.140 41.551 1.00 76.81 175 ALA A N 1
ATOM 1427 C CA . ALA A 1 175 ? -82.489 -18.263 42.006 1.00 76.81 175 ALA A CA 1
ATOM 1428 C C . ALA A 1 175 ? -83.529 -17.827 43.051 1.00 76.81 175 ALA A C 1
ATOM 1430 O O . ALA A 1 175 ? -84.707 -18.132 42.886 1.00 76.81 175 ALA A O 1
ATOM 1431 N N . LYS A 1 176 ? -83.140 -17.052 44.074 1.00 75.06 176 LYS A N 1
ATOM 1432 C CA . LYS A 1 176 ? -84.068 -16.523 45.096 1.00 75.06 176 LYS A CA 1
ATOM 1433 C C . LYS A 1 176 ? -85.111 -15.571 44.505 1.00 75.06 176 LYS A C 1
ATOM 1435 O O . LYS A 1 176 ? -86.273 -15.609 44.903 1.00 75.06 176 LYS A O 1
ATOM 1440 N N . VAL A 1 177 ? -84.728 -14.731 43.543 1.00 71.69 177 VAL A N 1
ATOM 1441 C CA . VAL A 1 177 ? -85.652 -13.840 42.824 1.00 71.69 177 VAL A CA 1
ATOM 1442 C C . VAL A 1 177 ? -86.603 -14.654 41.948 1.00 71.69 177 VAL A C 1
ATOM 1444 O O . VAL A 1 177 ? -87.806 -14.403 41.970 1.00 71.69 177 VAL A O 1
ATOM 1447 N N . ALA A 1 178 ? -86.115 -15.666 41.229 1.00 69.69 178 ALA A N 1
ATOM 1448 C CA . ALA A 1 178 ? -86.955 -16.567 40.444 1.00 69.69 178 ALA A CA 1
ATOM 1449 C C . ALA A 1 178 ? -87.932 -17.359 41.328 1.00 69.69 178 ALA A C 1
ATOM 1451 O O . ALA A 1 178 ? -89.097 -17.517 40.964 1.00 69.69 178 ALA A O 1
ATOM 1452 N N . GLU A 1 179 ? -87.492 -17.802 42.505 1.00 70.00 179 GLU A N 1
ATOM 1453 C CA . GLU A 1 179 ? -88.319 -18.505 43.485 1.00 70.00 179 GLU A CA 1
ATOM 1454 C C . GLU A 1 179 ? -89.382 -17.577 44.095 1.00 70.00 179 GLU A C 1
ATOM 1456 O O . GLU A 1 179 ? -90.548 -17.958 44.185 1.00 70.00 179 GLU A O 1
ATOM 1461 N N . ALA A 1 180 ? -89.036 -16.323 44.404 1.00 68.12 180 ALA A N 1
ATOM 1462 C CA . ALA A 1 180 ? -89.985 -15.306 44.860 1.00 68.12 180 ALA A CA 1
ATOM 1463 C C . ALA A 1 180 ? -91.018 -14.937 43.779 1.00 68.12 180 ALA A C 1
ATOM 1465 O O . ALA A 1 180 ? -92.208 -14.817 44.073 1.00 68.12 180 ALA A O 1
ATOM 1466 N N . VAL A 1 181 ? -90.597 -14.819 42.516 1.00 70.56 181 VAL A N 1
ATOM 1467 C CA . VAL A 1 181 ? -91.498 -14.580 41.374 1.00 70.56 181 VAL A CA 1
ATOM 1468 C C . VAL A 1 181 ? -92.396 -15.798 41.120 1.00 70.56 181 VAL A C 1
ATOM 1470 O O . VAL A 1 181 ? -93.578 -15.640 40.817 1.00 70.56 181 VAL A O 1
ATOM 1473 N N . ALA A 1 182 ? -91.884 -17.022 41.280 1.00 66.19 182 ALA A N 1
ATOM 1474 C CA . ALA A 1 182 ? -92.680 -18.245 41.181 1.00 66.19 182 ALA A CA 1
ATOM 1475 C C . ALA A 1 182 ? -93.675 -18.393 42.347 1.00 66.19 182 ALA A C 1
ATOM 1477 O O . ALA A 1 182 ? -94.805 -18.832 42.132 1.00 66.19 182 ALA A O 1
ATOM 1478 N N . ALA A 1 183 ? -93.295 -17.986 43.562 1.00 63.66 183 ALA A N 1
ATOM 1479 C CA . ALA A 1 183 ? -94.167 -17.959 44.733 1.00 63.66 183 ALA A CA 1
ATOM 1480 C C . ALA A 1 183 ? -95.267 -16.895 44.607 1.00 63.66 183 ALA A C 1
ATOM 1482 O O . ALA A 1 183 ? -96.420 -17.187 44.913 1.00 63.66 183 ALA A O 1
ATOM 1483 N N . GLN A 1 184 ? -94.959 -15.705 44.076 1.00 60.50 184 GLN A N 1
ATOM 1484 C CA . GLN A 1 184 ? -95.976 -14.699 43.749 1.00 60.50 184 GLN A CA 1
ATOM 1485 C C . GLN A 1 184 ? -96.942 -15.194 42.667 1.00 60.50 184 GLN A C 1
ATOM 1487 O O . GLN A 1 184 ? -98.149 -15.052 42.832 1.00 60.50 184 GLN A O 1
ATOM 1492 N N . LYS A 1 185 ? -96.447 -15.869 41.620 1.00 60.53 185 LYS A N 1
ATOM 1493 C CA . LYS A 1 185 ? -97.307 -16.481 40.591 1.00 60.53 185 LYS A CA 1
ATOM 1494 C C . LYS A 1 185 ? -98.182 -17.623 41.122 1.00 60.53 185 LYS A C 1
ATOM 1496 O O . LYS A 1 185 ? -99.283 -17.808 40.616 1.00 60.53 185 LYS A O 1
ATOM 1501 N N . LYS A 1 186 ? -97.727 -18.386 42.125 1.00 60.31 186 LYS A N 1
ATOM 1502 C CA . LYS A 1 186 ? -98.559 -19.391 42.816 1.00 60.31 186 LYS A CA 1
ATOM 1503 C C . LYS A 1 186 ? -99.583 -18.748 43.755 1.00 60.31 186 LYS A C 1
ATOM 1505 O O . LYS A 1 186 ? -100.733 -19.160 43.738 1.00 60.31 186 LYS A O 1
ATOM 1510 N N . ALA A 1 187 ? -99.211 -17.700 44.488 1.00 57.75 187 ALA A N 1
ATOM 1511 C CA . ALA A 1 187 ? -100.139 -16.950 45.336 1.00 57.75 187 ALA A CA 1
ATOM 1512 C C . ALA A 1 187 ? -101.227 -16.215 44.526 1.00 57.75 187 ALA A C 1
ATOM 1514 O O . ALA A 1 187 ? -102.356 -16.108 44.989 1.00 57.75 187 ALA A O 1
ATOM 1515 N N . GLU A 1 188 ? -100.925 -15.760 43.305 1.00 53.66 188 GLU A N 1
ATOM 1516 C CA . GLU A 1 188 ? -101.925 -15.236 42.358 1.00 53.66 188 GLU A CA 1
ATOM 1517 C C . GLU A 1 188 ? -102.793 -16.333 41.715 1.00 53.66 188 GLU A C 1
ATOM 1519 O O . GLU A 1 188 ? -103.913 -16.052 41.289 1.00 53.66 188 GLU A O 1
ATOM 1524 N N . ALA A 1 189 ? -102.307 -17.577 41.644 1.00 55.09 189 ALA A N 1
ATOM 1525 C CA . ALA A 1 189 ? -103.065 -18.715 41.123 1.00 55.09 189 ALA A CA 1
ATOM 1526 C C . ALA A 1 189 ? -104.000 -19.350 42.172 1.00 55.09 189 ALA A C 1
ATOM 1528 O O . ALA A 1 189 ? -105.047 -19.859 41.788 1.00 55.09 189 ALA A O 1
ATOM 1529 N N . ASP A 1 190 ? -103.665 -19.271 43.465 1.00 51.94 190 ASP A N 1
ATOM 1530 C CA . ASP A 1 190 ? -104.503 -19.747 44.583 1.00 51.94 190 ASP A CA 1
ATOM 1531 C C . ASP A 1 190 ? -105.582 -18.727 45.023 1.00 51.94 190 ASP A C 1
ATOM 1533 O O . ASP A 1 190 ? -106.408 -19.022 45.888 1.00 51.94 190 ASP A O 1
ATOM 1537 N N . LEU A 1 191 ? -105.601 -17.524 44.432 1.00 46.50 191 LEU A N 1
ATOM 1538 C CA . LEU A 1 191 ? -106.578 -16.453 44.700 1.00 46.50 191 LEU A CA 1
ATOM 1539 C C . LEU A 1 191 ? -107.656 -16.322 43.605 1.00 46.50 191 LEU A C 1
ATOM 1541 O O . LEU A 1 191 ? -108.326 -15.290 43.509 1.00 46.50 191 LEU A O 1
ATOM 1545 N N . LYS A 1 192 ? -107.822 -17.359 42.778 1.00 44.00 192 LYS A N 1
ATOM 1546 C CA . LYS A 1 192 ? -108.774 -17.428 41.664 1.00 44.00 192 LYS A CA 1
ATOM 1547 C C . LYS A 1 192 ? -109.642 -18.676 41.764 1.00 44.00 192 LYS A C 1
ATOM 1549 O O . LYS A 1 192 ? -110.837 -18.562 41.414 1.00 44.00 192 LYS A O 1
#

Sequence (192 aa):
MSELEQEYNEIVILPMGDETSKKARDLRLRFVKTRTATDEIRVKAKAYYLAGGRFVDAWGNAQKFAAIGKEEKLEAIEKHFENIEKERKEKLHTERCELLRDYVSDTSLYNLREMTDEVFTKLLADSKIAFQAIKDAEVTAEKERVEREAEALAEQARIREENKKLQEEAAERDAKVAEAVAAQKKAEADLK

pLDDT: mean 89.9, std 10.19, range [44.0, 98.06]

Radius of gyration: 57.97 Å; Cα contacts (8 Å, |Δi|>4): 37; chains: 1; bounding box: 136×36×127 Å

Solvent-accessible surface area (backbone atoms only — not comparable to full-atom values): 10512 Å² total; per-residue (Å²): 106,71,68,61,50,52,54,48,62,58,58,71,74,51,73,92,47,74,66,51,51,51,52,51,51,53,52,50,52,51,53,50,51,52,54,52,52,52,49,53,50,51,53,52,51,53,52,51,54,52,52,49,50,54,49,54,52,51,51,52,49,53,52,48,64,68,39,53,72,48,51,55,51,51,49,50,60,72,41,43,67,59,50,50,52,51,51,51,33,50,52,49,27,51,56,52,44,64,74,38,55,87,43,42,97,63,66,82,84,49,69,62,56,79,56,52,70,70,58,50,54,49,51,55,52,53,32,49,53,52,39,50,52,51,52,52,49,52,53,48,53,51,49,55,48,53,51,52,52,52,50,52,51,53,50,52,51,49,52,51,54,52,51,50,52,51,50,51,52,48,51,51,49,51,49,52,51,50,49,50,54,52,49,51,55,48,57,60,59,76,72,114

Foldseek 3Di:
DVVLVVLVVVLVPDDDDPVSVVSVVVSVVVVVVVVVVVVVVVVVVVVVVVVVVVVVVVVVVVVCVVVVVVVVVVVCVVCVVVVVLVVVLVVQLVVLCVLLVVQDVDPVVDPSRPDDPVVSVVVSVVSVVNSVVVVVVVVVVVVVVVVVVVVVVVVVVVVVVVVVVVVVVVVVVVVVVVVVVVVVVVVVVVVD